Protein AF-0000000074207297 (afdb_homodimer)

pLDDT: mean 95.71, std 4.89, range [73.62, 98.88]

Sequence (256 aa):
MVTTLRTFSGFSVDDLDPALRFYRDTLGLPVRTNDMGGLEIELSGGASVFVYPKGEAHAPASYTVLNLVVPDIDAAIMELEAAGVKLLRYPGFDQDEHGVARSTDPAQGPTIGWITDPAGNVVALIQDMVTTLRTFSGFSVDDLDPALRFYRDTLGLPVRTNDMGGLEIELSGGASVFVYPKGEAHAPASYTVLNLVVPDIDAAIMELEAAGVKLLRYPGFDQDEHGVARSTDPAQGPTIGWITDPAGNVVALIQD

Nearest PDB structures (foldseek):
  1lqp-assembly1_B  TM=7.589E-01  e=9.892E-09  Pseudomonas aeruginosa
  2p7k-assembly1_B  TM=7.618E-01  e=2.351E-06  Listeria monocytogenes EGD-e
  2p7p-assembly2_D  TM=7.403E-01  e=1.132E-05  Listeria monocytogenes EGD-e
  6a4z-assembly1_B  TM=6.667E-01  e=8.267E-06  Streptomyces chartreusis
  3sk2-assembly1_B  TM=6.446E-01  e=1.063E-05  Pantoea agglomerans

Radius of gyration: 18.34 Å; Cα contacts (8 Å, |Δi|>4): 605; chains: 2; bounding box: 44×50×39 Å

Structure (mmCIF, N/CA/C/O backbone):
data_AF-0000000074207297-model_v1
#
loop_
_entity.id
_entity.type
_entity.pdbx_description
1 polymer 'Catechol 2,3-dioxygenase-like lactoylglutathione lyase family enzyme'
#
loop_
_atom_site.group_PDB
_atom_site.id
_atom_site.type_symbol
_atom_site.label_atom_id
_atom_site.label_alt_id
_atom_site.label_comp_id
_atom_site.label_asym_id
_atom_site.label_entity_id
_atom_site.label_seq_id
_atom_site.pdbx_PDB_ins_code
_atom_site.Cartn_x
_atom_site.Cartn_y
_atom_site.Cartn_z
_atom_site.occupancy
_atom_site.B_iso_or_equiv
_atom_site.auth_seq_id
_atom_site.auth_comp_id
_atom_site.auth_asym_id
_atom_site.auth_atom_id
_atom_site.pdbx_PDB_model_num
ATOM 1 N N . MET A 1 1 ? 7.793 18.703 12.781 1 91.31 1 MET A N 1
ATOM 2 C CA . MET A 1 1 ? 7.574 17.344 12.312 1 91.31 1 MET A CA 1
ATOM 3 C C . MET A 1 1 ? 6.242 16.797 12.812 1 91.31 1 MET A C 1
ATOM 5 O O . MET A 1 1 ? 5.828 17.094 13.938 1 91.31 1 MET A O 1
ATOM 9 N N . VAL A 1 2 ? 5.609 16.031 11.977 1 97.06 2 VAL A N 1
ATOM 10 C CA . VAL A 1 2 ? 4.258 15.57 12.281 1 97.06 2 VAL A CA 1
ATOM 11 C C . VAL A 1 2 ? 4.309 14.453 13.32 1 97.06 2 VAL A C 1
ATOM 13 O O . VAL A 1 2 ? 5.062 13.492 13.18 1 97.06 2 VAL A O 1
ATOM 16 N N . THR A 1 3 ? 3.631 14.672 14.414 1 96.81 3 THR A N 1
ATOM 17 C CA . THR A 1 3 ? 3.486 13.609 15.406 1 96.81 3 THR A CA 1
ATOM 18 C C . THR A 1 3 ? 2.475 12.57 14.938 1 96.81 3 THR A C 1
ATOM 20 O O . THR A 1 3 ? 1.322 12.898 14.656 1 96.81 3 THR A O 1
ATOM 23 N N . THR A 1 4 ? 2.883 11.328 14.875 1 97.81 4 THR A N 1
ATOM 24 C CA . THR A 1 4 ? 2.031 10.242 14.398 1 97.81 4 THR A CA 1
ATOM 25 C C . THR A 1 4 ? 1.819 9.203 15.492 1 97.81 4 THR A C 1
ATOM 27 O O . THR A 1 4 ? 2.76 8.836 16.203 1 97.81 4 THR A O 1
ATOM 30 N N . LEU A 1 5 ? 0.591 8.758 15.656 1 97.62 5 LEU A N 1
ATOM 31 C CA . LEU A 1 5 ? 0.249 7.719 16.609 1 97.62 5 LEU A CA 1
ATOM 32 C C . LEU A 1 5 ? 0.33 6.34 15.969 1 97.62 5 LEU A C 1
ATOM 34 O O . LEU A 1 5 ? 0.679 5.359 16.641 1 97.62 5 LEU A O 1
ATOM 38 N N . ARG A 1 6 ? -0.085 6.301 14.781 1 97.12 6 ARG A N 1
ATOM 39 C CA . ARG A 1 6 ? -0.185 5.043 14.047 1 97.12 6 ARG A CA 1
ATOM 40 C C . ARG A 1 6 ? -0.027 5.277 12.547 1 97.12 6 ARG A C 1
ATOM 42 O O . ARG A 1 6 ? -0.453 6.309 12.023 1 97.12 6 ARG A O 1
ATOM 49 N N . THR A 1 7 ? 0.601 4.387 11.898 1 98.06 7 THR A N 1
ATOM 50 C CA . THR A 1 7 ? 0.767 4.43 10.453 1 98.06 7 THR A CA 1
ATOM 51 C C . THR A 1 7 ? 0.378 3.094 9.828 1 98.06 7 THR A C 1
ATOM 53 O O . THR A 1 7 ? 0.631 2.033 10.406 1 98.06 7 THR A O 1
ATOM 56 N N . PHE A 1 8 ? -0.255 3.094 8.719 1 97.44 8 PHE A N 1
ATOM 57 C CA . PHE A 1 8 ? -0.521 1.878 7.953 1 97.44 8 PHE A CA 1
ATOM 58 C C . PHE A 1 8 ? -0.611 2.182 6.465 1 97.44 8 PHE A C 1
ATOM 60 O O . PHE A 1 8 ? -0.985 3.289 6.07 1 97.44 8 PHE A O 1
ATOM 67 N N . SER A 1 9 ? -0.295 1.218 5.648 1 98 9 SER A N 1
ATOM 68 C CA . SER A 1 9 ? -0.38 1.357 4.195 1 98 9 SER A CA 1
ATOM 69 C C . SER A 1 9 ? -1.778 1.02 3.689 1 98 9 SER A C 1
ATOM 71 O O . SER A 1 9 ? -2.6 0.479 4.434 1 98 9 SER A O 1
ATOM 73 N N . GLY A 1 10 ? -1.983 1.405 2.439 1 98.31 10 GLY A N 1
ATOM 74 C CA . GLY A 1 10 ? -3.252 1.058 1.82 1 98.31 10 GLY A CA 1
ATOM 75 C C . GLY A 1 10 ? -3.207 1.099 0.304 1 98.31 10 GLY A C 1
ATOM 76 O O . GLY A 1 10 ? -2.277 1.659 -0.28 1 98.31 10 GLY A O 1
ATOM 77 N N . PHE A 1 11 ? -4.223 0.45 -0.31 1 98.81 11 PHE A N 1
ATOM 78 C CA . PHE A 1 11 ? -4.48 0.584 -1.738 1 98.81 11 PHE A CA 1
ATOM 79 C C . PHE A 1 11 ? -5.945 0.316 -2.053 1 98.81 11 PHE A C 1
ATOM 81 O O . PHE A 1 11 ? -6.699 -0.128 -1.186 1 98.81 11 PHE A O 1
ATOM 88 N N . SER A 1 12 ? -6.309 0.662 -3.266 1 98.75 12 SER A N 1
ATOM 89 C CA . SER A 1 12 ? -7.727 0.556 -3.596 1 98.75 12 SER A CA 1
ATOM 90 C C . SER A 1 12 ? -7.988 -0.617 -4.535 1 98.75 12 SER A C 1
ATOM 92 O O . SER A 1 12 ? -7.07 -1.115 -5.188 1 98.75 12 SER A O 1
ATOM 94 N N . VAL A 1 13 ? -9.141 -1.042 -4.559 1 98.81 13 VAL A N 1
ATOM 95 C CA . VAL A 1 13 ? -9.695 -1.973 -5.531 1 98.81 13 VAL A CA 1
ATOM 96 C C . VAL A 1 13 ? -11.031 -1.443 -6.047 1 98.81 13 VAL A C 1
ATOM 98 O O . VAL A 1 13 ? -11.578 -0.479 -5.504 1 98.81 13 VAL A O 1
ATOM 101 N N . ASP A 1 14 ? -11.531 -2.025 -7.164 1 98.62 14 ASP A N 1
ATOM 102 C CA . ASP A 1 14 ? -12.836 -1.607 -7.672 1 98.62 14 ASP A CA 1
ATOM 103 C C . ASP A 1 14 ? -13.969 -2.24 -6.867 1 98.62 14 ASP A C 1
ATOM 105 O O . ASP A 1 14 ? -15.008 -1.613 -6.648 1 98.62 14 ASP A O 1
ATOM 109 N N . ASP A 1 15 ? -13.711 -3.506 -6.402 1 98.25 15 ASP A N 1
ATOM 110 C CA . ASP A 1 15 ? -14.719 -4.281 -5.676 1 98.25 15 ASP A CA 1
ATOM 111 C C . ASP A 1 15 ? -14.07 -5.156 -4.605 1 98.25 15 ASP A C 1
ATOM 113 O O . ASP A 1 15 ? -13.062 -5.82 -4.867 1 98.25 15 ASP A O 1
ATOM 117 N N . LEU A 1 16 ? -14.773 -5.262 -3.4 1 98.06 16 LEU A N 1
ATOM 118 C CA . LEU A 1 16 ? -14.141 -5.93 -2.271 1 98.06 16 LEU A CA 1
ATOM 119 C C . LEU A 1 16 ? -14.328 -7.441 -2.361 1 98.06 16 LEU A C 1
ATOM 121 O O . LEU A 1 16 ? -13.461 -8.203 -1.923 1 98.06 16 LEU A O 1
ATOM 125 N N . ASP A 1 17 ? -15.375 -7.883 -2.91 1 97.56 17 ASP A N 1
ATOM 126 C CA . ASP A 1 17 ? -15.68 -9.312 -2.895 1 97.56 17 ASP A CA 1
ATOM 127 C C . ASP A 1 17 ? -14.641 -10.102 -3.686 1 97.56 17 ASP A C 1
ATOM 129 O O . ASP A 1 17 ? -14.031 -11.039 -3.158 1 97.56 17 ASP A O 1
ATOM 133 N N . PRO A 1 18 ? -14.422 -9.734 -4.949 1 98.44 18 PRO A N 1
ATOM 134 C CA . PRO A 1 18 ? -13.367 -10.461 -5.668 1 98.44 18 PRO A CA 1
ATOM 135 C C . PRO A 1 18 ? -12 -10.312 -5.012 1 98.44 18 PRO A C 1
ATOM 137 O O . PRO A 1 18 ? -11.195 -11.25 -5.035 1 98.44 18 PRO A O 1
ATOM 140 N N . ALA A 1 19 ? -11.727 -9.164 -4.441 1 98.62 19 ALA A N 1
ATOM 141 C CA . ALA A 1 19 ? -10.453 -8.961 -3.75 1 98.62 19 ALA A CA 1
ATOM 142 C C . ALA A 1 19 ? -10.312 -9.914 -2.566 1 98.62 19 ALA A C 1
ATOM 144 O O . ALA A 1 19 ? -9.266 -10.539 -2.385 1 98.62 19 ALA A O 1
ATOM 145 N N . LEU A 1 20 ? -11.344 -10.008 -1.797 1 98.31 20 LEU A N 1
ATOM 146 C CA . LEU A 1 20 ? -11.328 -10.898 -0.641 1 98.31 20 LEU A CA 1
ATOM 147 C C . LEU A 1 20 ? -11.055 -12.336 -1.066 1 98.31 20 LEU A C 1
ATOM 149 O O . LEU A 1 20 ? -10.211 -13.016 -0.482 1 98.31 20 LEU A O 1
ATOM 153 N N . ARG A 1 21 ? -11.734 -12.812 -2.057 1 97.81 21 ARG A N 1
ATOM 154 C CA . ARG A 1 21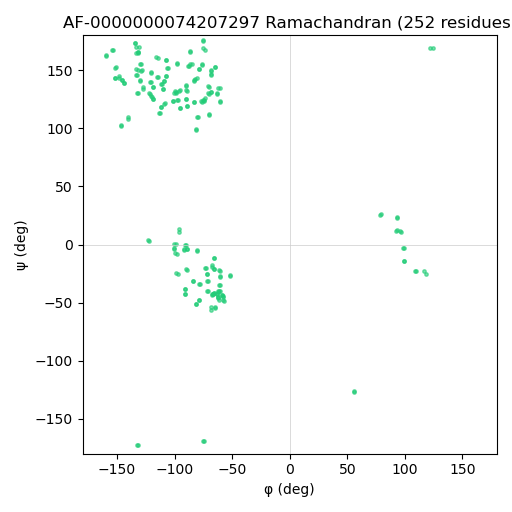 ? -11.555 -14.172 -2.551 1 97.81 21 ARG A CA 1
ATOM 155 C C . ARG A 1 21 ? -10.133 -14.383 -3.055 1 97.81 21 ARG A C 1
ATOM 157 O O . ARG A 1 21 ? -9.516 -15.422 -2.791 1 97.81 21 ARG A O 1
ATOM 164 N N . PHE A 1 22 ? -9.648 -13.414 -3.699 1 98.62 22 PHE A N 1
ATOM 165 C CA . PHE A 1 22 ? -8.312 -13.531 -4.258 1 98.62 22 PHE A CA 1
ATOM 166 C C . PHE A 1 22 ? -7.266 -13.578 -3.148 1 98.62 22 PHE A C 1
ATOM 168 O O . PHE A 1 22 ? -6.445 -14.5 -3.104 1 98.62 22 PHE A O 1
ATOM 175 N N . TYR A 1 23 ? -7.23 -12.617 -2.23 1 98.69 23 TYR A N 1
ATOM 176 C CA . TYR A 1 23 ? -6.176 -12.5 -1.228 1 98.69 23 TYR A CA 1
ATOM 177 C C . TYR A 1 23 ? -6.309 -13.594 -0.168 1 98.69 23 TYR A C 1
ATOM 179 O O . TYR A 1 23 ? -5.312 -14.18 0.259 1 98.69 23 TYR A O 1
ATOM 187 N N . ARG A 1 24 ? -7.516 -13.891 0.234 1 98 24 ARG A N 1
ATOM 188 C CA . ARG A 1 24 ? -7.715 -14.891 1.28 1 98 24 ARG A CA 1
ATOM 189 C C . ARG A 1 24 ? -7.66 -16.297 0.708 1 98 24 ARG A C 1
ATOM 191 O O . ARG A 1 24 ? -6.941 -17.156 1.227 1 98 24 ARG A O 1
ATOM 198 N N . ASP A 1 25 ? -8.406 -16.578 -0.326 1 97.12 25 ASP A N 1
ATOM 199 C CA . ASP A 1 25 ? -8.609 -17.953 -0.772 1 97.12 25 ASP A CA 1
ATOM 200 C C . ASP A 1 25 ? -7.555 -18.359 -1.803 1 97.12 25 ASP A C 1
ATOM 202 O O . ASP A 1 25 ? -7.086 -19.5 -1.807 1 97.12 25 ASP A O 1
ATOM 206 N N . THR A 1 26 ? -7.227 -17.516 -2.738 1 97.94 26 THR A N 1
ATOM 207 C CA . THR A 1 26 ? -6.254 -17.844 -3.771 1 97.94 26 THR A CA 1
ATOM 208 C C . THR A 1 26 ? -4.832 -17.719 -3.236 1 97.94 26 THR A C 1
ATOM 210 O O . THR A 1 26 ? -4.016 -18.625 -3.389 1 97.94 26 THR A O 1
ATOM 213 N N . LEU A 1 27 ? -4.516 -16.609 -2.551 1 98.38 27 LEU A N 1
ATOM 214 C CA . LEU A 1 27 ? -3.152 -16.375 -2.082 1 98.38 27 LEU A CA 1
ATOM 215 C C . LEU A 1 27 ? -2.949 -16.953 -0.689 1 98.38 27 LEU A C 1
ATOM 217 O O . LEU A 1 27 ? -1.813 -17.125 -0.24 1 98.38 27 LEU A O 1
ATOM 221 N N . GLY A 1 28 ? -4.082 -17.156 0.051 1 97.5 28 GLY A N 1
ATOM 222 C CA . GLY A 1 28 ? -3.982 -17.797 1.354 1 97.5 28 GLY A CA 1
ATOM 223 C C . GLY A 1 28 ? -3.51 -16.859 2.447 1 97.5 28 GLY A C 1
ATOM 224 O O . GLY A 1 28 ? -2.926 -17.297 3.439 1 97.5 28 GLY A O 1
ATOM 225 N N . LEU A 1 29 ? -3.742 -15.562 2.307 1 98.25 29 LEU A N 1
ATOM 226 C CA . LEU A 1 29 ? -3.273 -14.594 3.291 1 98.25 29 LEU A CA 1
ATOM 227 C C . LEU A 1 29 ? -4.305 -14.398 4.395 1 98.25 29 LEU A C 1
ATOM 229 O O . LEU A 1 29 ? -5.496 -14.641 4.188 1 98.25 29 LEU A O 1
ATOM 233 N N . PRO A 1 30 ? -3.811 -14 5.566 1 97.88 30 PRO A N 1
ATOM 234 C CA . PRO A 1 30 ? -4.77 -13.594 6.598 1 97.88 30 PRO A CA 1
ATOM 235 C C . PRO A 1 30 ? -5.469 -12.281 6.273 1 97.88 30 PRO A C 1
ATOM 237 O O . PRO A 1 30 ? -4.828 -11.227 6.246 1 97.88 30 PRO A O 1
ATOM 240 N N . VAL A 1 31 ? -6.754 -12.352 6 1 97.88 31 VAL A N 1
ATOM 241 C CA . VAL A 1 31 ? -7.551 -11.195 5.613 1 97.88 31 VAL A CA 1
ATOM 242 C C . VAL A 1 31 ? -8.781 -11.086 6.508 1 97.88 31 VAL A C 1
ATOM 244 O O . VAL A 1 31 ? -9.445 -12.086 6.781 1 97.88 31 VAL A O 1
ATOM 247 N N . ARG A 1 32 ? -9.023 -9.953 6.949 1 95.88 32 ARG A N 1
ATOM 248 C CA . ARG A 1 32 ? -10.25 -9.688 7.703 1 95.88 32 ARG A CA 1
ATOM 249 C C . ARG A 1 32 ? -11 -8.492 7.125 1 95.88 32 ARG A C 1
ATOM 251 O O . ARG A 1 32 ? -10.383 -7.582 6.566 1 95.88 32 ARG A O 1
ATOM 258 N N . THR A 1 33 ? -12.305 -8.492 7.262 1 93.88 33 THR A N 1
ATOM 259 C CA . THR A 1 33 ? -13.109 -7.32 6.949 1 93.88 33 THR A CA 1
ATOM 260 C C . THR A 1 33 ? -13.102 -6.336 8.117 1 93.88 33 THR A C 1
ATOM 262 O O . THR A 1 33 ? -12.984 -6.738 9.273 1 93.88 33 THR A O 1
ATOM 265 N N . ASN A 1 34 ? -13.07 -5.129 7.75 1 86.12 34 ASN A N 1
ATOM 266 C CA . ASN A 1 34 ? -13.078 -4.168 8.844 1 86.12 34 ASN A CA 1
ATOM 267 C C . ASN A 1 34 ? -14.359 -3.336 8.852 1 86.12 34 ASN A C 1
ATOM 269 O O . ASN A 1 34 ? -15.125 -3.363 7.883 1 86.12 34 ASN A O 1
ATOM 273 N N . ASP A 1 35 ? -14.695 -2.709 9.992 1 80 35 ASP A N 1
ATOM 274 C CA . ASP A 1 35 ? -15.945 -1.99 10.227 1 80 35 ASP A CA 1
ATOM 275 C C . ASP A 1 35 ? -16.047 -0.759 9.328 1 80 35 ASP A C 1
ATOM 277 O O . ASP A 1 35 ? -17.125 -0.189 9.172 1 80 35 ASP A O 1
ATOM 281 N N . MET A 1 36 ? -14.984 -0.401 8.703 1 76.25 36 MET A N 1
ATOM 282 C CA . MET A 1 36 ? -14.945 0.787 7.859 1 76.25 36 MET A CA 1
ATOM 283 C C . MET A 1 36 ? -15.336 0.443 6.422 1 76.25 36 MET A C 1
ATOM 285 O O . MET A 1 36 ? -15.406 1.326 5.566 1 76.25 36 MET A O 1
ATOM 289 N N . GLY A 1 37 ? -15.555 -0.858 6.184 1 86.25 37 GLY A N 1
ATOM 290 C CA . GLY A 1 37 ? -16 -1.261 4.859 1 86.25 37 GLY A CA 1
ATOM 291 C C . GLY A 1 37 ? -14.859 -1.658 3.943 1 86.25 37 GLY A C 1
ATOM 292 O O . GLY A 1 37 ? -14.953 -1.513 2.723 1 86.25 37 GLY A O 1
ATOM 293 N N . GLY A 1 38 ? -13.758 -2.037 4.426 1 95.94 38 GLY A N 1
ATOM 294 C CA . GLY A 1 38 ? -12.633 -2.52 3.635 1 95.94 38 GLY A CA 1
ATOM 295 C C . GLY A 1 38 ? -12.047 -3.816 4.16 1 95.94 38 GLY A C 1
ATOM 296 O O . GLY A 1 38 ? -12.688 -4.516 4.953 1 95.94 38 GLY A O 1
ATOM 297 N N . LEU A 1 39 ? -10.953 -4.223 3.588 1 98.19 39 LEU A N 1
ATOM 298 C CA . LEU A 1 39 ? -10.211 -5.402 4.008 1 98.19 39 LEU A CA 1
ATOM 299 C C . LEU A 1 39 ? -8.914 -5.008 4.707 1 98.19 39 LEU A C 1
ATOM 301 O O . LEU A 1 39 ? -8.336 -3.961 4.402 1 98.19 39 LEU A O 1
ATOM 305 N N . GLU A 1 40 ? -8.531 -5.754 5.664 1 97.81 40 GLU A N 1
ATOM 306 C CA . GLU A 1 40 ? -7.191 -5.711 6.238 1 97.81 40 GLU A CA 1
ATOM 307 C C . GLU A 1 40 ? -6.418 -6.988 5.926 1 97.81 40 GLU A C 1
ATOM 309 O O . GLU A 1 40 ? -6.848 -8.086 6.289 1 97.81 40 GLU A O 1
ATOM 314 N N . ILE A 1 41 ? -5.32 -6.836 5.203 1 98.12 41 ILE A N 1
ATOM 315 C CA . ILE A 1 41 ? -4.391 -7.941 4.984 1 98.12 41 ILE A CA 1
ATOM 316 C C . ILE A 1 41 ? -3.264 -7.875 6.012 1 98.12 41 ILE A C 1
ATOM 318 O O . ILE A 1 41 ? -2.512 -6.898 6.055 1 98.12 41 ILE A O 1
ATOM 322 N N . GLU A 1 42 ? -3.154 -8.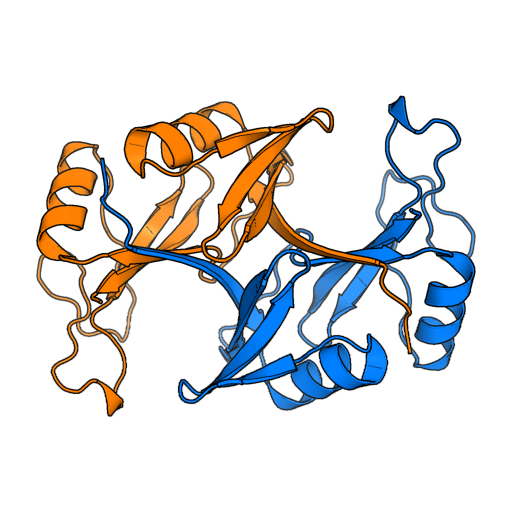836 6.816 1 97.06 42 GLU A N 1
ATOM 323 C CA . GLU A 1 42 ? -2.09 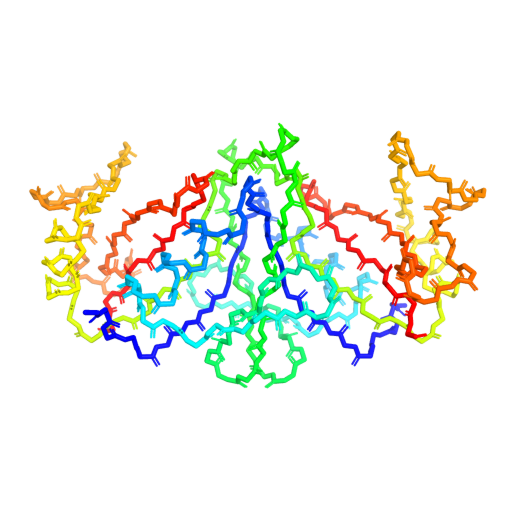-8.852 7.812 1 97.06 42 GLU A CA 1
ATOM 324 C C . GLU A 1 42 ? -0.726 -9.07 7.168 1 97.06 42 GLU A C 1
ATOM 326 O O . GLU A 1 42 ? -0.557 -9.984 6.355 1 97.06 42 GLU A O 1
ATOM 331 N N . LEU A 1 43 ? 0.194 -8.25 7.5 1 97.12 43 LEU A N 1
ATOM 332 C CA . LEU A 1 43 ? 1.556 -8.359 6.984 1 97.12 43 LEU A CA 1
ATOM 333 C C . LEU A 1 43 ? 2.461 -9.07 7.98 1 97.12 43 LEU A C 1
ATOM 335 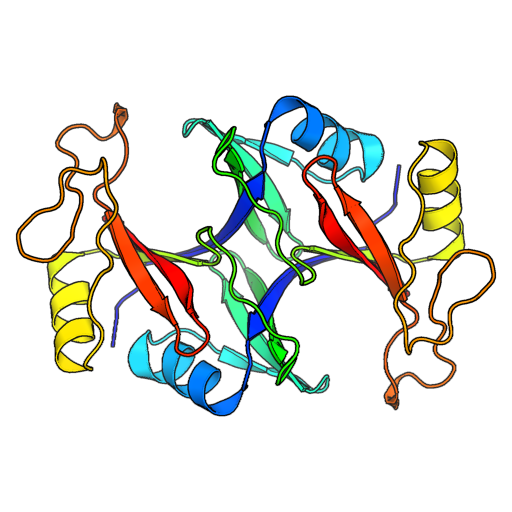O O . LEU A 1 43 ? 2.213 -9.031 9.188 1 97.12 43 LEU A O 1
ATOM 339 N N . SER A 1 44 ? 3.496 -9.633 7.445 1 93.81 44 SER A N 1
ATOM 340 C CA . SER A 1 44 ? 4.523 -10.18 8.328 1 93.81 44 SER A CA 1
ATOM 341 C C . SER A 1 44 ? 5.16 -9.094 9.18 1 93.81 44 SER A C 1
ATOM 343 O O . SER A 1 44 ? 5.461 -8.008 8.68 1 93.81 44 SER A O 1
ATOM 345 N N . GLY A 1 45 ? 5.316 -9.406 10.539 1 90.5 45 GLY A N 1
ATOM 346 C CA . GLY A 1 45 ? 5.875 -8.422 11.461 1 90.5 45 GLY A CA 1
ATOM 347 C C . GLY A 1 45 ? 4.816 -7.684 12.258 1 90.5 45 GLY A C 1
ATOM 348 O O . GLY A 1 45 ? 5.137 -6.965 13.203 1 90.5 45 GLY A O 1
ATOM 349 N N . GLY A 1 46 ? 3.389 -7.828 11.766 1 88.56 46 GLY A N 1
ATOM 350 C CA . GLY A 1 46 ? 2.303 -7.398 12.633 1 88.56 46 GLY A CA 1
ATOM 351 C C . GLY A 1 46 ? 1.475 -6.273 12.039 1 88.56 46 GLY A C 1
ATOM 352 O O . GLY A 1 46 ? 0.387 -5.973 12.539 1 88.56 46 GLY A O 1
ATOM 353 N N . ALA A 1 47 ? 1.887 -5.43 11.172 1 93.62 47 ALA A N 1
ATOM 354 C CA . ALA A 1 47 ? 1.093 -4.371 10.547 1 93.62 47 ALA A CA 1
ATOM 355 C C . ALA A 1 47 ? 0.12 -4.945 9.523 1 93.62 47 ALA A C 1
ATOM 357 O O . ALA A 1 47 ? 0.034 -6.164 9.352 1 93.62 47 ALA A O 1
ATOM 358 N N . SER A 1 48 ? -0.838 -4.121 9.062 1 94.94 48 SER A N 1
ATOM 359 C CA . SER A 1 48 ? -1.766 -4.547 8.023 1 94.94 48 SER A CA 1
ATOM 360 C C . SER A 1 48 ? -1.823 -3.529 6.887 1 94.94 48 SER A C 1
ATOM 362 O O . SER A 1 48 ? -1.479 -2.359 7.074 1 94.94 48 SER A O 1
ATOM 364 N N . VAL A 1 49 ? -2.189 -4.012 5.781 1 97.5 49 VAL A N 1
ATOM 365 C CA . VAL A 1 49 ? -2.547 -3.156 4.652 1 97.5 49 VAL A CA 1
ATOM 366 C C . VAL A 1 49 ? -4.066 -3.018 4.574 1 97.5 49 VAL A C 1
ATOM 368 O O . VAL A 1 49 ? -4.793 -4.012 4.664 1 97.5 49 VAL A O 1
ATOM 371 N N . PHE A 1 50 ? -4.43 -1.781 4.473 1 97.62 50 PHE A N 1
ATOM 372 C CA . PHE A 1 50 ? -5.848 -1.483 4.324 1 97.62 50 PHE A CA 1
ATOM 373 C C . PHE A 1 50 ? -6.246 -1.463 2.855 1 97.62 50 PHE A C 1
ATOM 375 O O . PHE A 1 50 ? -5.695 -0.692 2.068 1 97.62 50 PHE A O 1
ATOM 382 N N . VAL A 1 51 ? -7.18 -2.342 2.445 1 98.56 51 VAL A N 1
ATOM 383 C CA . VAL A 1 51 ? -7.695 -2.42 1.082 1 98.56 51 VAL A CA 1
ATOM 384 C C . VAL A 1 51 ? -9.141 -1.921 1.044 1 98.56 51 VAL A C 1
ATOM 386 O O . VAL A 1 51 ? -10.008 -2.461 1.734 1 98.56 51 VAL A O 1
ATOM 389 N N . TYR A 1 52 ? -9.414 -0.871 0.24 1 97.62 52 TYR A N 1
ATOM 390 C CA . TYR A 1 52 ? -10.742 -0.275 0.279 1 97.62 52 TYR A CA 1
ATOM 391 C C . TYR A 1 52 ? -11.297 -0.087 -1.128 1 97.62 52 TYR A C 1
ATOM 393 O O . TYR A 1 52 ? -10.539 0.08 -2.084 1 97.62 52 TYR A O 1
ATOM 401 N N . PRO A 1 53 ? -12.664 -0.139 -1.33 1 97.38 53 PRO A N 1
ATOM 402 C CA . PRO A 1 53 ? -13.281 -0.044 -2.654 1 97.38 53 PRO A CA 1
ATOM 403 C C . PRO A 1 53 ? -13.445 1.398 -3.127 1 97.38 53 PRO A C 1
ATOM 405 O O . PRO A 1 53 ? -13.742 2.287 -2.322 1 97.38 53 PRO A O 1
ATOM 408 N N . LYS A 1 54 ? -13.203 1.624 -4.418 1 97.31 54 LYS A N 1
ATOM 409 C CA . LYS A 1 54 ? -13.453 2.932 -5.016 1 97.31 54 LYS A CA 1
ATOM 410 C C . LYS A 1 54 ? -14.438 2.822 -6.18 1 97.31 54 LYS A C 1
ATOM 412 O O . LYS A 1 54 ? -14.68 3.801 -6.891 1 97.31 54 LYS A O 1
ATOM 417 N N . GLY A 1 55 ? -14.945 1.592 -6.402 1 97.62 55 GLY A N 1
ATOM 418 C CA . GLY A 1 55 ? -15.867 1.392 -7.512 1 97.62 55 GLY A CA 1
ATOM 419 C C . GLY A 1 55 ? -15.289 1.822 -8.844 1 97.62 55 GLY A C 1
ATOM 420 O O . GLY A 1 55 ? -14.18 1.432 -9.203 1 97.62 55 GLY A O 1
ATOM 421 N N . GLU A 1 56 ? -16.016 2.686 -9.586 1 97.44 56 GLU A N 1
ATOM 422 C CA . GLU A 1 56 ? -15.648 3.111 -10.93 1 97.44 56 GLU A CA 1
ATOM 423 C C . GLU A 1 56 ? -14.461 4.074 -10.906 1 97.44 56 GLU A C 1
ATOM 425 O O . GLU A 1 56 ? -13.781 4.254 -11.922 1 97.44 56 GLU A O 1
ATOM 430 N N . ALA A 1 57 ? -14.25 4.656 -9.789 1 96.88 57 ALA A N 1
ATOM 431 C CA . ALA A 1 57 ? -13.164 5.629 -9.68 1 96.88 57 ALA A CA 1
ATOM 432 C C . ALA A 1 57 ? -11.82 4.93 -9.5 1 96.88 57 ALA A C 1
ATOM 434 O O . ALA A 1 57 ? -10.773 5.578 -9.523 1 96.88 57 ALA A O 1
ATOM 435 N N . HIS A 1 58 ? -11.844 3.615 -9.352 1 98.31 58 HIS A N 1
ATOM 436 C CA . HIS A 1 58 ? -10.609 2.871 -9.148 1 98.31 58 HIS A CA 1
ATOM 437 C C . HIS A 1 58 ? -9.766 2.848 -10.414 1 98.31 58 HIS A C 1
ATOM 439 O O . HIS A 1 58 ? -10.289 2.641 -11.516 1 98.31 58 HIS A O 1
ATOM 445 N N . ALA A 1 59 ? -8.5 3.078 -10.219 1 98.5 59 ALA A N 1
ATOM 446 C CA . ALA A 1 59 ? -7.461 2.771 -11.195 1 98.5 59 ALA A CA 1
ATOM 447 C C . ALA A 1 59 ? -6.297 2.021 -10.555 1 98.5 59 ALA A C 1
ATOM 449 O O . ALA A 1 59 ? -5.785 2.436 -9.508 1 98.5 59 ALA A O 1
ATOM 450 N N . PRO A 1 60 ? -5.891 0.938 -11.133 1 98.44 60 PRO A N 1
ATOM 451 C CA . PRO A 1 60 ? -4.816 0.156 -10.523 1 98.44 60 PRO A CA 1
ATOM 452 C C . PRO A 1 60 ? -3.469 0.878 -10.555 1 98.44 60 PRO A C 1
ATOM 454 O O . PRO A 1 60 ? -3.217 1.685 -11.453 1 98.44 60 PRO A O 1
ATOM 457 N N . ALA A 1 61 ? -2.652 0.61 -9.57 1 97.19 61 ALA A N 1
ATOM 458 C CA . ALA A 1 61 ? -1.279 1.108 -9.578 1 97.19 61 ALA A CA 1
ATOM 459 C C . ALA A 1 61 ? -0.477 0.499 -10.727 1 97.19 61 ALA A C 1
ATOM 461 O O . ALA A 1 61 ? -0.705 -0.651 -11.109 1 97.19 61 ALA A O 1
ATOM 462 N N . SER A 1 62 ? 0.491 1.222 -11.156 1 96.81 62 SER A N 1
ATOM 463 C CA . SER A 1 62 ? 1.404 0.722 -12.18 1 96.81 62 SER A CA 1
ATOM 464 C C . SER A 1 62 ? 2.668 0.14 -11.555 1 96.81 62 SER A C 1
ATOM 466 O O . SER A 1 62 ? 3.662 -0.086 -12.25 1 96.81 62 SER A O 1
ATOM 468 N N . TYR A 1 63 ? 2.682 -0.044 -10.281 1 98.38 63 TYR A N 1
ATOM 469 C CA . TYR A 1 63 ? 3.785 -0.59 -9.492 1 98.38 63 TYR A CA 1
ATOM 470 C C . TYR A 1 63 ? 3.299 -1.69 -8.562 1 98.38 63 TYR A C 1
ATOM 472 O O . TYR A 1 63 ? 2.092 -1.889 -8.398 1 98.38 63 TYR A O 1
ATOM 480 N N . THR A 1 64 ? 4.195 -2.402 -7.957 1 98.38 64 THR A N 1
ATOM 481 C CA . THR A 1 64 ? 3.855 -3.498 -7.055 1 98.38 64 THR A CA 1
ATOM 482 C C . THR A 1 64 ? 3.314 -2.965 -5.734 1 98.38 64 THR A C 1
ATOM 484 O O . THR A 1 64 ? 3.988 -2.193 -5.047 1 98.38 64 THR A O 1
ATOM 487 N N . VAL A 1 65 ? 2.117 -3.432 -5.344 1 98.81 65 VAL A N 1
ATOM 488 C CA . VAL A 1 65 ? 1.494 -2.906 -4.133 1 98.81 65 VAL A CA 1
ATOM 489 C C . VAL A 1 65 ? 1.736 -3.863 -2.971 1 98.81 65 VAL A C 1
ATOM 491 O O . VAL A 1 65 ? 1.631 -3.475 -1.805 1 98.81 65 VAL A O 1
ATOM 494 N N . LEU A 1 66 ? 1.956 -5.086 -3.246 1 98.81 66 LEU A N 1
ATOM 495 C CA . LEU A 1 66 ? 2.154 -6.148 -2.264 1 98.81 66 LEU A CA 1
ATOM 496 C C . LEU A 1 66 ? 3.18 -7.164 -2.758 1 98.81 66 LEU A C 1
ATOM 498 O O . LEU A 1 66 ? 3.166 -7.547 -3.932 1 98.81 66 LEU A O 1
ATOM 502 N N . ASN A 1 67 ? 4.059 -7.617 -1.868 1 98.5 67 ASN A N 1
ATOM 503 C CA . ASN A 1 67 ? 5.109 -8.586 -2.162 1 98.5 67 ASN A CA 1
ATOM 504 C C . ASN A 1 67 ? 4.992 -9.828 -1.279 1 98.5 67 ASN A C 1
ATOM 506 O O . ASN A 1 67 ? 4.871 -9.711 -0.058 1 98.5 67 ASN A O 1
ATOM 510 N N . LEU A 1 68 ? 5.02 -10.945 -1.869 1 98.69 68 LEU A N 1
ATOM 511 C CA . LEU A 1 68 ? 4.988 -12.227 -1.177 1 98.69 68 LEU A CA 1
ATOM 512 C C . LEU A 1 68 ? 6.309 -12.969 -1.342 1 98.69 68 LEU A C 1
ATOM 514 O O . LEU A 1 68 ? 6.648 -13.398 -2.445 1 98.69 68 LEU A O 1
ATOM 518 N N . VAL A 1 69 ? 7.02 -13.117 -0.261 1 98.38 69 VAL A N 1
ATOM 519 C CA . VAL A 1 69 ? 8.203 -13.969 -0.271 1 98.38 69 VAL A CA 1
ATOM 520 C C . VAL A 1 69 ? 7.785 -15.43 -0.073 1 98.38 69 VAL A C 1
ATOM 522 O O . VAL A 1 69 ? 7.141 -15.766 0.922 1 98.38 69 VAL A O 1
ATOM 525 N N . VAL A 1 70 ? 8.156 -16.266 -1.034 1 98.62 70 VAL A N 1
ATOM 526 C CA . VAL A 1 70 ? 7.699 -17.656 -1.023 1 98.62 70 VAL A CA 1
ATOM 527 C C . VAL A 1 70 ? 8.906 -18.594 -0.963 1 98.62 70 VAL A C 1
ATOM 529 O O . VAL A 1 70 ? 9.977 -18.266 -1.487 1 98.62 70 VAL A O 1
ATOM 532 N N . PRO A 1 71 ? 8.797 -19.75 -0.331 1 98.38 71 PRO A N 1
ATOM 533 C CA . PRO A 1 71 ? 9.922 -20.672 -0.223 1 98.38 71 PRO A CA 1
ATOM 534 C C . PRO A 1 71 ? 10.25 -21.359 -1.547 1 98.38 71 PRO A C 1
ATOM 536 O O . PRO A 1 71 ? 11.383 -21.797 -1.757 1 98.38 71 PRO A O 1
ATOM 539 N N . ASP A 1 72 ? 9.328 -21.5 -2.459 1 98.19 72 ASP A N 1
ATOM 540 C CA . ASP A 1 72 ? 9.438 -22.156 -3.76 1 98.19 72 ASP A CA 1
ATOM 541 C C . ASP A 1 72 ? 8.547 -21.469 -4.797 1 98.19 72 ASP A C 1
ATOM 543 O O . ASP A 1 72 ? 7.352 -21.734 -4.879 1 98.19 72 ASP A O 1
ATOM 547 N N . ILE A 1 73 ? 9.156 -20.672 -5.637 1 98.25 73 ILE A N 1
ATOM 548 C CA . ILE A 1 73 ? 8.383 -19.844 -6.547 1 98.25 73 ILE A CA 1
ATOM 549 C C . ILE A 1 73 ? 7.742 -20.703 -7.625 1 98.25 73 ILE A C 1
ATOM 551 O O . ILE A 1 73 ? 6.637 -20.422 -8.086 1 98.25 73 ILE A O 1
ATOM 555 N N . ASP A 1 74 ? 8.352 -21.781 -8.016 1 98.06 74 ASP A N 1
ATOM 556 C CA . ASP A 1 74 ? 7.766 -22.672 -9.016 1 98.06 74 ASP A CA 1
ATOM 557 C C . ASP A 1 74 ? 6.488 -23.328 -8.484 1 98.06 74 ASP A C 1
ATOM 559 O O . ASP A 1 74 ? 5.492 -23.438 -9.203 1 98.06 74 ASP A O 1
ATOM 563 N N . ALA A 1 75 ? 6.535 -23.734 -7.27 1 98.25 75 ALA A N 1
ATOM 564 C CA . ALA A 1 75 ? 5.348 -24.297 -6.648 1 98.25 75 ALA A CA 1
ATOM 565 C C . ALA A 1 75 ? 4.223 -23.281 -6.559 1 98.25 75 ALA A C 1
ATOM 567 O O . ALA A 1 75 ? 3.061 -23.594 -6.832 1 98.25 75 ALA A O 1
ATOM 568 N N . ALA A 1 76 ? 4.559 -22.078 -6.141 1 98.38 76 ALA A N 1
ATOM 569 C CA . ALA A 1 76 ? 3.57 -21.016 -6.043 1 98.38 76 ALA A CA 1
ATOM 570 C C . ALA A 1 76 ? 2.91 -20.75 -7.395 1 98.38 76 ALA A C 1
ATOM 572 O O . ALA A 1 76 ? 1.688 -20.609 -7.477 1 98.38 76 ALA A O 1
ATOM 573 N N . ILE A 1 77 ? 3.695 -20.719 -8.438 1 97.56 77 ILE A N 1
ATOM 574 C CA . ILE A 1 77 ? 3.199 -20.422 -9.773 1 97.56 77 ILE A CA 1
ATOM 575 C C . ILE A 1 77 ? 2.271 -21.531 -10.242 1 97.56 77 ILE A C 1
ATOM 577 O O . ILE A 1 77 ? 1.231 -21.281 -10.852 1 97.56 77 ILE A O 1
ATOM 581 N N . MET A 1 78 ? 2.707 -22.703 -9.961 1 96.56 78 MET A N 1
ATOM 582 C CA . MET A 1 78 ? 1.862 -23.844 -10.328 1 96.56 78 MET A CA 1
ATOM 583 C C . MET A 1 78 ? 0.489 -23.734 -9.672 1 96.56 78 MET A C 1
ATOM 585 O O . MET A 1 78 ? -0.532 -23.969 -10.32 1 96.56 78 MET A O 1
ATOM 589 N N . GLU A 1 79 ? 0.465 -23.391 -8.422 1 97.38 79 GLU A N 1
ATOM 590 C CA . GLU A 1 79 ? -0.795 -23.219 -7.703 1 97.38 79 GLU A CA 1
ATOM 591 C C . GLU A 1 79 ? -1.615 -22.078 -8.312 1 97.38 79 GLU A C 1
ATOM 593 O O . GLU A 1 79 ? -2.832 -22.203 -8.469 1 97.38 79 GLU A O 1
ATOM 598 N N . LEU A 1 80 ? -0.97 -21.016 -8.625 1 97.88 80 LEU A N 1
ATOM 599 C CA . LEU A 1 80 ? -1.647 -19.844 -9.18 1 97.88 80 LEU A CA 1
ATOM 600 C C . LEU A 1 80 ? -2.197 -20.141 -10.57 1 97.88 80 LEU A C 1
ATOM 602 O O . LEU A 1 80 ? -3.326 -19.766 -10.891 1 97.88 80 LEU A O 1
ATOM 606 N N . GLU A 1 81 ? -1.402 -20.812 -11.367 1 95.56 81 GLU A N 1
ATOM 607 C CA . GLU A 1 81 ? -1.86 -21.188 -12.703 1 95.56 81 GLU A CA 1
ATOM 608 C C . GLU A 1 81 ? -3.066 -22.109 -12.633 1 95.56 81 GLU A C 1
ATOM 610 O O . GLU A 1 81 ? -3.992 -22 -13.438 1 95.56 81 GLU A O 1
ATOM 615 N N . ALA A 1 82 ? -3.031 -23.031 -11.719 1 95.75 82 ALA A N 1
ATOM 616 C CA . ALA A 1 82 ? -4.16 -23.938 -11.516 1 95.75 82 ALA A CA 1
ATOM 617 C C . ALA A 1 82 ? -5.422 -23.172 -11.148 1 95.75 82 ALA A C 1
ATOM 619 O O . ALA A 1 82 ? -6.535 -23.609 -11.438 1 95.75 82 ALA A O 1
ATOM 620 N N . ALA A 1 83 ? -5.203 -22.031 -10.531 1 95.62 83 ALA A N 1
ATOM 621 C CA . ALA A 1 83 ? -6.32 -21.172 -10.125 1 95.62 83 ALA A CA 1
ATOM 622 C C . ALA A 1 83 ? -6.676 -20.188 -11.234 1 95.62 83 ALA A C 1
ATOM 624 O O . ALA A 1 83 ? -7.535 -19.328 -11.047 1 95.62 83 ALA A O 1
ATOM 625 N N . GLY A 1 84 ? -5.988 -20.219 -12.328 1 95.25 84 GLY A N 1
ATOM 626 C CA . GLY A 1 84 ? -6.305 -19.391 -13.484 1 95.25 84 GLY A CA 1
ATOM 627 C C . GLY A 1 84 ? -5.562 -18.062 -13.492 1 95.25 84 GLY A C 1
ATOM 628 O O . GLY A 1 84 ? -5.918 -17.156 -14.234 1 95.25 84 GLY A O 1
ATOM 629 N N . VAL A 1 85 ? -4.605 -17.922 -12.656 1 96.12 85 VAL A N 1
ATOM 630 C CA . VAL A 1 85 ? -3.82 -16.703 -12.578 1 96.12 85 VAL A CA 1
ATOM 631 C C . VAL A 1 85 ? -2.535 -16.859 -13.383 1 96.12 85 VAL A C 1
ATOM 633 O O . VAL A 1 85 ? -1.759 -17.781 -13.156 1 96.12 85 VAL A O 1
ATOM 636 N N . LYS A 1 86 ? -2.311 -15.961 -14.312 1 95 86 LYS A N 1
ATOM 637 C CA . LYS A 1 86 ? -1.088 -15.984 -15.109 1 95 86 LYS A CA 1
ATOM 638 C C . LYS A 1 86 ? -0.133 -14.867 -14.688 1 95 86 LYS A C 1
ATOM 640 O O . LYS A 1 86 ? -0.57 -13.797 -14.266 1 95 86 LYS A O 1
ATOM 645 N N . LEU A 1 87 ? 1.146 -15.133 -14.891 1 97.88 87 LEU A N 1
ATOM 646 C CA . LEU A 1 87 ? 2.139 -14.117 -14.562 1 97.88 87 LEU A CA 1
ATOM 647 C C . LEU A 1 87 ? 2.203 -13.047 -15.648 1 97.88 87 LEU A C 1
ATOM 649 O O . LEU A 1 87 ? 1.988 -13.344 -16.828 1 97.88 87 LEU A O 1
ATOM 653 N N . LEU A 1 88 ? 2.551 -11.914 -15.242 1 97.88 88 LEU A N 1
ATOM 654 C CA . LEU A 1 88 ? 2.787 -10.797 -16.141 1 97.88 88 LEU A CA 1
ATOM 655 C C . LEU A 1 88 ? 4.125 -10.945 -16.859 1 97.88 88 LEU A C 1
ATOM 657 O O . LEU A 1 88 ? 5.047 -11.57 -16.328 1 97.88 88 LEU A O 1
ATOM 661 N N . ARG A 1 89 ? 4.105 -10.281 -18.016 1 96.75 89 ARG A N 1
ATOM 662 C CA . ARG A 1 89 ? 5.348 -10.156 -18.766 1 96.75 89 ARG A CA 1
ATOM 663 C C . ARG A 1 89 ? 5.738 -8.688 -18.922 1 96.75 89 ARG A C 1
ATOM 665 O O . ARG A 1 89 ? 4.898 -7.852 -19.266 1 96.75 89 ARG A O 1
ATOM 672 N N . TYR A 1 90 ? 6.891 -8.391 -18.516 1 93.56 90 TYR A N 1
ATOM 673 C CA . TYR A 1 90 ? 7.398 -7.027 -18.641 1 93.56 90 TYR A CA 1
ATOM 674 C C . TYR A 1 90 ? 8.5 -6.945 -19.688 1 93.56 90 TYR A C 1
ATOM 676 O O . TYR A 1 90 ? 9.445 -7.73 -19.672 1 93.56 90 TYR A O 1
ATOM 684 N N . PRO A 1 91 ? 8.32 -5.891 -20.516 1 87.62 91 PRO A N 1
ATOM 685 C CA . PRO A 1 91 ? 9.438 -5.676 -21.438 1 87.62 91 PRO A CA 1
ATOM 686 C C . PRO A 1 91 ? 10.742 -5.332 -20.734 1 87.62 91 PRO A C 1
ATOM 688 O O . PRO A 1 91 ? 10.719 -4.66 -19.688 1 87.62 91 PRO A O 1
ATOM 691 N N . GLY A 1 92 ? 11.797 -5.969 -21.016 1 85.25 92 GLY A N 1
ATOM 692 C CA . GLY A 1 92 ? 13.094 -5.637 -20.438 1 85.25 92 GLY A CA 1
ATOM 693 C C . GLY A 1 92 ? 13.586 -6.68 -19.453 1 85.25 92 GLY A C 1
ATOM 694 O O . GLY A 1 92 ? 14.742 -6.629 -19.016 1 85.25 92 GLY A O 1
ATOM 695 N N . PHE A 1 93 ? 12.664 -7.387 -18.953 1 88.56 93 PHE A N 1
ATOM 696 C CA . PHE A 1 93 ? 13.062 -8.492 -18.094 1 88.56 93 PHE A CA 1
ATOM 697 C C . PHE A 1 93 ? 13.258 -9.766 -18.906 1 88.56 93 PHE A C 1
ATOM 699 O O . PHE A 1 93 ? 12.484 -10.047 -19.828 1 88.56 93 PHE A O 1
ATOM 706 N N . ASP A 1 94 ? 14.312 -10.453 -18.578 1 92 94 ASP A N 1
ATOM 707 C CA . ASP A 1 94 ? 14.438 -11.812 -19.094 1 92 94 ASP A CA 1
ATOM 708 C C . ASP A 1 94 ? 13.625 -12.797 -18.266 1 92 94 ASP A C 1
ATOM 710 O O . ASP A 1 94 ? 14.078 -13.242 -17.203 1 92 94 ASP A O 1
ATOM 714 N N . GLN A 1 95 ? 12.477 -13.133 -18.75 1 96.62 95 GLN A N 1
ATOM 715 C CA . GLN A 1 95 ? 11.555 -14 -18.031 1 96.62 95 GLN A CA 1
ATOM 716 C C . GLN A 1 95 ? 11.414 -15.352 -18.719 1 96.62 95 GLN A C 1
ATOM 718 O O . GLN A 1 95 ? 11.352 -15.43 -19.953 1 96.62 95 GLN A O 1
ATOM 723 N N . ASP A 1 96 ? 11.391 -16.406 -17.969 1 95.94 96 ASP A N 1
ATOM 724 C CA . ASP A 1 96 ? 11.344 -17.766 -18.516 1 95.94 96 ASP A CA 1
ATOM 725 C C . ASP A 1 96 ? 9.953 -18.094 -19.062 1 95.94 96 ASP A C 1
ATOM 727 O O . ASP A 1 96 ? 9.102 -17.203 -19.188 1 95.94 96 ASP A O 1
ATOM 731 N N . GLU A 1 97 ? 9.672 -19.281 -19.375 1 94.31 97 GLU A N 1
ATOM 732 C CA . GLU A 1 97 ? 8.445 -19.703 -20.047 1 94.31 97 GLU A CA 1
ATOM 733 C C . GLU A 1 97 ? 7.223 -19.484 -19.156 1 94.31 97 GLU A C 1
ATOM 735 O O . GLU A 1 97 ? 6.105 -19.344 -19.656 1 94.31 97 GLU A O 1
ATOM 740 N N . HIS A 1 98 ? 7.453 -19.375 -17.797 1 94.56 98 HIS A N 1
ATOM 741 C CA . HIS A 1 98 ? 6.348 -19.188 -16.859 1 94.56 98 HIS A CA 1
ATOM 742 C C . HIS A 1 98 ? 6.234 -17.719 -16.438 1 94.56 98 HIS A C 1
ATOM 744 O O . HIS A 1 98 ? 5.336 -17.359 -15.672 1 94.56 98 HIS A O 1
ATOM 750 N N . GLY A 1 99 ? 7.156 -16.906 -16.906 1 96.44 99 GLY A N 1
ATOM 751 C CA . GLY A 1 99 ? 7.094 -15.477 -16.625 1 96.44 99 GLY A CA 1
ATOM 752 C C . GLY A 1 99 ? 7.953 -15.062 -15.453 1 96.44 99 GLY A C 1
ATOM 753 O O . GLY A 1 99 ? 7.852 -13.93 -14.977 1 96.44 99 GLY A O 1
ATOM 754 N N . VAL A 1 100 ? 8.805 -15.969 -14.984 1 97.56 100 VAL A N 1
ATOM 755 C CA . VAL A 1 100 ? 9.656 -15.672 -13.836 1 97.56 100 VAL A CA 1
ATOM 756 C C . VAL A 1 100 ? 10.969 -15.062 -14.312 1 97.56 100 VAL A C 1
ATOM 758 O O . VAL A 1 100 ? 11.594 -15.57 -15.242 1 97.56 100 VAL A O 1
ATOM 761 N N . ALA A 1 101 ? 11.297 -13.906 -13.797 1 96.62 101 ALA A N 1
ATOM 762 C CA . ALA A 1 101 ? 12.656 -13.398 -13.945 1 96.62 101 ALA A CA 1
ATOM 763 C C . ALA A 1 101 ? 13.594 -14.055 -12.938 1 96.62 101 ALA A C 1
ATOM 765 O O . ALA A 1 101 ? 13.562 -13.734 -11.75 1 96.62 101 ALA A O 1
ATOM 766 N N . ARG A 1 102 ? 14.461 -14.891 -13.414 1 96 102 ARG A N 1
ATOM 767 C CA . ARG A 1 102 ? 15.289 -15.688 -12.508 1 96 102 ARG A CA 1
ATOM 768 C C . ARG A 1 102 ? 16.641 -15.023 -12.281 1 96 102 ARG A C 1
ATOM 770 O O . ARG A 1 102 ? 17.234 -14.492 -13.219 1 96 102 ARG A O 1
ATOM 777 N N . SER A 1 103 ? 16.953 -14.984 -11.102 1 91.5 103 SER A N 1
ATOM 778 C CA . SER A 1 103 ? 18.234 -14.406 -10.734 1 91.5 103 SER A CA 1
ATOM 779 C C . SER A 1 103 ? 19.281 -15.5 -10.5 1 91.5 103 SER A C 1
ATOM 781 O O . SER A 1 103 ? 18.984 -16.516 -9.891 1 91.5 103 SER A O 1
ATOM 783 N N . THR A 1 104 ? 20.453 -15.32 -11.117 1 86.25 104 THR A N 1
ATOM 784 C CA . THR A 1 104 ? 21.562 -16.234 -10.867 1 86.25 104 THR A CA 1
ATOM 785 C C . THR A 1 104 ? 22.531 -15.656 -9.836 1 86.25 104 THR A C 1
ATOM 787 O O . THR A 1 104 ? 23.422 -16.359 -9.367 1 86.25 104 THR A O 1
ATOM 790 N N . ASP A 1 105 ? 22.297 -14.383 -9.477 1 84.25 105 ASP A N 1
ATOM 791 C CA . ASP A 1 105 ? 23.109 -13.641 -8.523 1 84.25 105 ASP A CA 1
ATOM 792 C C . ASP A 1 105 ? 22.25 -12.766 -7.625 1 84.25 105 ASP A C 1
ATOM 794 O O . ASP A 1 105 ? 21.703 -11.75 -8.07 1 84.25 105 ASP A O 1
ATOM 798 N N . PRO A 1 106 ? 22.141 -13.164 -6.422 1 74.31 106 PRO A N 1
ATOM 799 C CA . PRO A 1 106 ? 21.297 -12.375 -5.516 1 74.31 106 PRO A CA 1
ATOM 800 C C . PRO A 1 106 ? 21.656 -10.891 -5.504 1 74.31 106 PRO A C 1
ATOM 802 O O . PRO A 1 106 ? 20.812 -10.047 -5.223 1 74.31 106 PRO A O 1
ATOM 805 N N . ALA A 1 107 ? 22.984 -10.57 -5.836 1 78.06 107 ALA A N 1
ATOM 806 C CA . ALA A 1 107 ? 23.422 -9.172 -5.84 1 78.06 107 ALA A CA 1
ATOM 807 C C . ALA A 1 107 ? 22.75 -8.391 -6.961 1 78.06 107 ALA A C 1
ATOM 809 O O . ALA A 1 107 ? 22.703 -7.156 -6.926 1 78.06 107 ALA A O 1
ATOM 810 N N . GLN A 1 108 ? 22.234 -9.094 -7.883 1 79.06 108 GLN A N 1
ATOM 811 C CA . GLN A 1 108 ? 21.609 -8.438 -9.023 1 79.06 108 GLN A CA 1
ATOM 812 C C . GLN A 1 108 ? 20.078 -8.414 -8.875 1 79.06 108 GLN A C 1
ATOM 814 O O . GLN A 1 108 ? 19.375 -7.871 -9.734 1 79.06 108 GLN A O 1
ATOM 819 N N . GLY A 1 109 ? 19.547 -8.922 -7.84 1 86.25 109 GLY A N 1
ATOM 820 C CA . GLY A 1 109 ? 18.109 -8.938 -7.594 1 86.25 109 GLY A CA 1
ATOM 821 C C . GLY A 1 109 ? 17.562 -10.328 -7.348 1 86.25 109 GLY A C 1
ATOM 822 O O . GLY A 1 109 ? 18.25 -11.328 -7.598 1 86.25 109 GLY A O 1
ATOM 823 N N . PRO A 1 110 ? 16.422 -10.453 -6.938 1 92.88 110 PRO A N 1
ATOM 824 C CA . PRO A 1 110 ? 15.836 -11.75 -6.609 1 92.88 110 PRO A CA 1
ATOM 825 C C . PRO A 1 110 ? 15.211 -12.438 -7.816 1 92.88 110 PRO A C 1
ATOM 827 O O . PRO A 1 110 ? 14.984 -11.797 -8.852 1 92.88 110 PRO A O 1
ATOM 830 N N . THR A 1 111 ? 15.102 -13.797 -7.781 1 96.62 111 THR A N 1
ATOM 831 C CA . THR A 1 111 ? 14.125 -14.469 -8.633 1 96.62 111 THR A CA 1
ATOM 832 C C . THR A 1 111 ? 12.711 -14 -8.305 1 96.62 111 THR A C 1
ATOM 834 O O . THR A 1 111 ? 12.273 -14.078 -7.156 1 96.62 111 THR A O 1
ATOM 837 N N . ILE A 1 112 ? 12.016 -13.484 -9.32 1 97.31 112 ILE A N 1
ATOM 838 C C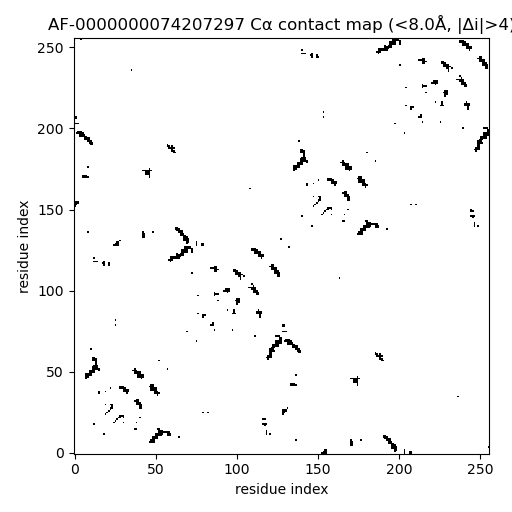A . ILE A 1 112 ? 10.781 -12.766 -9.023 1 97.31 112 ILE A CA 1
ATOM 839 C C . ILE A 1 112 ? 9.797 -12.938 -10.18 1 97.31 112 ILE A C 1
ATOM 841 O O . ILE A 1 112 ? 10.203 -13.102 -11.336 1 97.31 112 ILE A O 1
ATOM 845 N N . GLY A 1 113 ? 8.531 -13.023 -9.906 1 98.06 113 GLY A N 1
ATOM 846 C CA . GLY A 1 113 ? 7.414 -12.961 -10.828 1 98.06 113 GLY A CA 1
ATOM 847 C C . GLY A 1 113 ? 6.305 -12.039 -10.359 1 98.06 113 GLY A C 1
ATOM 848 O O . GLY A 1 113 ? 6.27 -11.648 -9.195 1 98.06 113 GLY A O 1
ATOM 849 N N . TRP A 1 114 ? 5.418 -11.711 -11.312 1 98.5 114 TRP A N 1
ATOM 850 C CA . TRP A 1 114 ? 4.355 -10.766 -10.992 1 98.5 114 TRP A CA 1
ATOM 851 C C . TRP A 1 114 ? 3.008 -11.266 -11.492 1 98.5 114 TRP A C 1
ATOM 853 O O . TRP A 1 114 ? 2.922 -11.859 -12.57 1 98.5 114 TRP A O 1
ATOM 863 N N . ILE A 1 115 ? 2.033 -10.953 -10.758 1 98.69 115 ILE A N 1
ATOM 864 C CA . ILE A 1 115 ? 0.645 -11.195 -11.133 1 98.69 115 ILE A CA 1
ATOM 865 C C . ILE A 1 115 ? -0.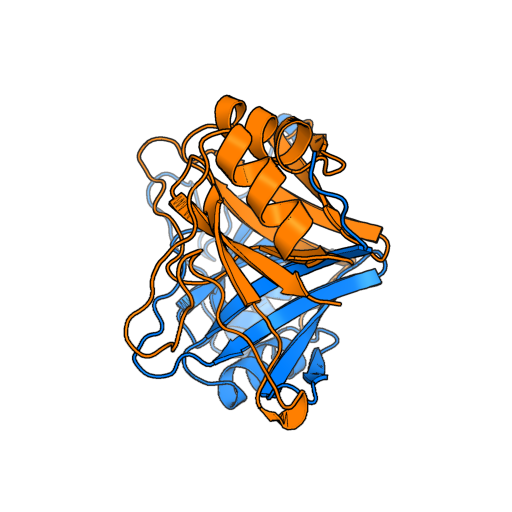197 -9.961 -10.844 1 98.69 115 ILE A C 1
ATOM 867 O O . ILE A 1 115 ? 0.297 -8.984 -10.258 1 98.69 115 ILE A O 1
ATOM 871 N N . THR A 1 116 ? -1.431 -10.031 -11.281 1 98.56 116 THR A N 1
ATOM 872 C CA . THR A 1 116 ? -2.377 -8.984 -10.914 1 98.56 116 THR A CA 1
ATOM 873 C C . THR A 1 116 ? -3.486 -9.547 -10.023 1 98.56 116 THR A C 1
ATOM 875 O O . THR A 1 116 ? -3.924 -10.688 -10.219 1 98.56 116 THR A O 1
ATOM 878 N N . ASP A 1 117 ? -3.916 -8.75 -9.086 1 98.62 117 ASP A N 1
ATOM 879 C CA . ASP A 1 117 ? -5.16 -9.086 -8.398 1 98.62 117 ASP A CA 1
ATOM 880 C C . ASP A 1 117 ? -6.371 -8.797 -9.289 1 98.62 117 ASP A C 1
ATOM 882 O O . ASP A 1 117 ? -6.223 -8.289 -10.406 1 98.62 117 ASP A O 1
ATOM 886 N N . PRO A 1 118 ? -7.57 -9.117 -8.875 1 98.38 118 PRO A N 1
ATOM 887 C CA . PRO A 1 118 ? -8.75 -8.945 -9.727 1 98.38 118 PRO A CA 1
ATOM 888 C C . PRO A 1 118 ? -8.984 -7.484 -10.117 1 98.38 118 PRO A C 1
ATOM 890 O O . PRO A 1 118 ? -9.664 -7.207 -11.102 1 98.38 118 PRO A O 1
ATOM 893 N N . ALA A 1 119 ? -8.469 -6.516 -9.375 1 98.75 119 ALA A N 1
ATOM 894 C CA . ALA A 1 119 ? -8.664 -5.09 -9.625 1 98.75 119 ALA A CA 1
ATOM 895 C C . ALA A 1 119 ? -7.543 -4.531 -10.5 1 98.75 119 ALA A C 1
ATOM 897 O O . ALA A 1 119 ? -7.523 -3.336 -10.805 1 98.75 119 ALA A O 1
ATOM 898 N N . GLY A 1 120 ? -6.574 -5.332 -10.82 1 98.56 120 GLY A N 1
ATOM 899 C CA . GLY A 1 120 ? -5.5 -4.906 -11.703 1 98.56 120 GLY A CA 1
ATOM 900 C C . GLY A 1 120 ? -4.25 -4.477 -10.969 1 98.56 120 GLY A C 1
ATOM 901 O O . GLY A 1 120 ? -3.244 -4.129 -11.586 1 98.56 120 GLY A O 1
ATOM 902 N N . ASN A 1 121 ? -4.234 -4.465 -9.664 1 98.81 121 ASN A N 1
ATOM 903 C CA . ASN A 1 121 ? -3.033 -4.137 -8.898 1 98.81 121 ASN A CA 1
ATOM 904 C C . ASN A 1 121 ? -1.967 -5.219 -9.039 1 98.81 121 ASN A C 1
ATOM 906 O O . ASN A 1 121 ? -2.285 -6.41 -9.062 1 98.81 121 ASN A O 1
ATOM 910 N N . VAL A 1 122 ? -0.739 -4.805 -9.031 1 98.75 122 VAL A N 1
ATOM 911 C CA . VAL A 1 122 ? 0.368 -5.73 -9.242 1 98.75 122 VAL A CA 1
ATOM 912 C C . VAL A 1 122 ? 0.821 -6.312 -7.906 1 98.75 122 VAL A C 1
ATOM 914 O O . VAL A 1 122 ? 0.984 -5.582 -6.926 1 98.75 122 VAL A O 1
ATOM 917 N N . VAL A 1 123 ? 0.991 -7.625 -7.836 1 98.88 123 VAL A N 1
ATOM 918 C CA . VAL A 1 123 ? 1.533 -8.375 -6.707 1 98.88 123 VAL A CA 1
ATOM 919 C C . VAL A 1 123 ? 2.777 -9.141 -7.148 1 98.88 123 VAL A C 1
ATOM 921 O O . VAL A 1 123 ? 2.797 -9.734 -8.227 1 98.88 123 VAL A O 1
ATOM 924 N N . ALA A 1 124 ? 3.752 -9.164 -6.301 1 98.69 124 ALA A N 1
ATOM 925 C CA . ALA A 1 124 ? 4.984 -9.859 -6.664 1 98.69 124 ALA A CA 1
ATOM 926 C C . ALA A 1 124 ? 5.145 -11.148 -5.855 1 98.69 124 ALA A C 1
ATOM 928 O O . ALA A 1 124 ? 4.781 -11.195 -4.68 1 98.69 124 ALA A O 1
ATOM 929 N N . LEU A 1 125 ? 5.613 -12.156 -6.504 1 98.69 125 LEU A N 1
ATOM 930 C CA . LEU A 1 125 ? 6.156 -13.352 -5.871 1 98.69 125 LEU A CA 1
ATOM 931 C C . LEU A 1 125 ? 7.68 -13.328 -5.871 1 98.69 125 LEU A C 1
ATOM 933 O O . LEU A 1 125 ? 8.305 -13.188 -6.926 1 98.69 125 LEU A O 1
ATOM 937 N N . ILE A 1 126 ? 8.242 -13.43 -4.734 1 97.75 126 ILE A N 1
ATOM 938 C CA . ILE A 1 126 ? 9.688 -13.367 -4.598 1 97.75 126 ILE A CA 1
ATOM 939 C C . ILE A 1 126 ? 10.211 -14.664 -3.988 1 97.75 126 ILE A C 1
ATOM 941 O O . ILE A 1 126 ? 9.758 -15.078 -2.916 1 97.75 126 ILE A O 1
ATOM 945 N N . GLN A 1 127 ? 11.195 -15.242 -4.699 1 97.81 127 GLN A N 1
ATOM 946 C CA . GLN A 1 127 ? 11.828 -16.438 -4.152 1 97.81 127 GLN A CA 1
ATOM 947 C C . GLN A 1 127 ? 12.648 -16.109 -2.906 1 97.81 127 GLN A C 1
ATOM 949 O O . GLN A 1 127 ? 13.414 -15.141 -2.9 1 97.81 127 GLN A O 1
ATOM 954 N N . ASP A 1 128 ? 12.43 -16.891 -1.856 1 94.75 128 ASP A N 1
ATOM 955 C CA . ASP A 1 128 ? 13.219 -16.719 -0.643 1 94.75 128 ASP A CA 1
ATOM 956 C C . ASP A 1 128 ? 14.703 -17 -0.909 1 94.75 128 ASP A C 1
ATOM 958 O O . ASP A 1 128 ? 15.039 -17.938 -1.649 1 94.75 128 ASP A O 1
ATOM 962 N N . MET B 1 1 ? -3.197 -23.312 -2.326 1 91.31 1 MET B N 1
ATOM 963 C CA . MET B 1 1 ? -2.969 -21.984 -1.776 1 91.31 1 MET B CA 1
ATOM 964 C C . MET B 1 1 ? -1.477 -21.688 -1.658 1 91.31 1 MET B C 1
ATOM 966 O O . MET B 1 1 ? -0.687 -22.594 -1.353 1 91.31 1 MET B O 1
ATOM 970 N N . VAL B 1 2 ? -1.145 -20.469 -1.914 1 97.12 2 VAL B N 1
ATOM 971 C CA . VAL B 1 2 ? 0.265 -20.094 -1.984 1 97.12 2 VAL B CA 1
ATOM 972 C C . VAL B 1 2 ? 0.854 -20.047 -0.577 1 97.12 2 VAL B C 1
ATOM 974 O O . VAL B 1 2 ? 0.291 -19.391 0.312 1 97.12 2 VAL B O 1
ATOM 977 N N . THR B 1 3 ? 1.883 -20.797 -0.356 1 96.88 3 THR B N 1
ATOM 978 C CA . THR B 1 3 ? 2.611 -20.703 0.904 1 96.88 3 THR B CA 1
ATOM 979 C C . THR B 1 3 ? 3.51 -19.469 0.919 1 96.88 3 THR B C 1
ATOM 981 O O . THR B 1 3 ? 4.359 -19.297 0.043 1 96.88 3 THR B O 1
ATOM 984 N N . THR B 1 4 ? 3.332 -18.625 1.898 1 97.88 4 THR B N 1
ATOM 985 C CA . THR B 1 4 ? 4.086 -17.391 2 1 97.88 4 THR B CA 1
ATOM 986 C C . THR B 1 4 ? 4.918 -17.359 3.279 1 97.88 4 THR B C 1
ATOM 988 O O . THR B 1 4 ? 4.438 -17.75 4.344 1 97.88 4 THR B O 1
ATOM 991 N N . LEU B 1 5 ? 6.168 -16.938 3.18 1 97.62 5 LEU B N 1
ATOM 992 C CA . LEU B 1 5 ? 7.059 -16.797 4.328 1 97.62 5 LEU B CA 1
ATOM 993 C C . LEU B 1 5 ? 6.965 -15.398 4.922 1 97.62 5 LEU B C 1
ATOM 995 O O . LEU B 1 5 ? 7.102 -15.227 6.137 1 97.62 5 LEU B O 1
ATOM 999 N N . ARG B 1 6 ? 6.852 -14.484 4.051 1 97.06 6 ARG B N 1
ATOM 1000 C CA . ARG B 1 6 ? 6.859 -13.078 4.43 1 97.06 6 ARG B CA 1
ATOM 1001 C C . ARG B 1 6 ? 6.059 -12.234 3.443 1 97.06 6 ARG B C 1
ATOM 1003 O O . ARG B 1 6 ? 6.035 -12.531 2.246 1 97.06 6 ARG B O 1
ATOM 1010 N N . THR B 1 7 ? 5.402 -11.281 3.928 1 98.06 7 THR B N 1
ATOM 1011 C CA . THR B 1 7 ? 4.648 -10.344 3.104 1 98.06 7 THR B CA 1
ATOM 1012 C C . THR B 1 7 ? 4.984 -8.906 3.482 1 98.06 7 THR B C 1
ATOM 1014 O O . THR B 1 7 ? 5.207 -8.602 4.656 1 98.06 7 THR B O 1
ATOM 1017 N N . PHE B 1 8 ? 5.074 -8.016 2.553 1 97.38 8 PHE B N 1
ATOM 1018 C CA . PHE B 1 8 ? 5.215 -6.59 2.82 1 97.38 8 PHE B CA 1
ATOM 1019 C C . PHE B 1 8 ? 4.613 -5.766 1.688 1 97.38 8 PHE B C 1
ATOM 1021 O O . PHE B 1 8 ? 4.582 -6.211 0.539 1 97.38 8 PHE B O 1
ATOM 1028 N N . SER B 1 9 ? 4.168 -4.598 1.994 1 98.06 9 SER B N 1
ATOM 1029 C CA . SER B 1 9 ? 3.609 -3.688 1 1 98.06 9 SER B CA 1
ATOM 1030 C C . SER B 1 9 ? 4.699 -2.846 0.346 1 98.06 9 SER B C 1
ATOM 1032 O O . SER B 1 9 ? 5.84 -2.828 0.812 1 98.06 9 SER B O 1
ATOM 1034 N N . GLY B 1 10 ? 4.301 -2.217 -0.759 1 98.25 10 GLY B N 1
ATOM 1035 C CA . GLY B 1 10 ? 5.23 -1.316 -1.42 1 98.25 10 GLY B CA 1
ATOM 1036 C C . GLY B 1 10 ? 4.547 -0.32 -2.338 1 98.25 10 GLY B C 1
ATOM 1037 O O . GLY B 1 10 ? 3.379 -0.492 -2.691 1 98.25 10 GLY B O 1
ATOM 1038 N N . PHE B 1 11 ? 5.289 0.741 -2.666 1 98.81 11 PHE B N 1
ATOM 1039 C CA . PHE B 1 11 ? 4.895 1.67 -3.717 1 98.81 11 PHE B CA 1
ATOM 1040 C C . PHE B 1 11 ? 6.117 2.342 -4.332 1 98.81 11 PHE B C 1
ATOM 1042 O O . PHE B 1 11 ? 7.23 2.209 -3.818 1 98.81 11 PHE B O 1
ATOM 1049 N N . SER B 1 12 ? 5.879 2.992 -5.461 1 98.75 12 SER B N 1
ATOM 1050 C CA . SER B 1 12 ? 7.023 3.549 -6.176 1 98.75 12 SER B CA 1
ATOM 1051 C C . SER B 1 12 ? 7.066 5.066 -6.047 1 98.75 12 SER B C 1
ATOM 1053 O O . SER B 1 12 ? 6.062 5.699 -5.715 1 98.75 12 SER B O 1
ATOM 1055 N N . VAL B 1 13 ? 8.156 5.59 -6.242 1 98.81 13 VAL B N 1
ATOM 1056 C CA . VAL B 1 13 ? 8.406 7.016 -6.422 1 98.81 13 VAL B CA 1
ATOM 1057 C C . VAL B 1 13 ? 9.289 7.234 -7.652 1 98.81 13 VAL B C 1
ATOM 1059 O O . VAL B 1 13 ? 9.828 6.277 -8.211 1 98.81 13 VAL B O 1
ATOM 1062 N N . ASP B 1 14 ? 9.359 8.5 -8.125 1 98.62 14 ASP B N 1
ATOM 1063 C CA . ASP B 1 14 ? 10.234 8.789 -9.266 1 98.62 14 ASP B CA 1
ATOM 1064 C C . ASP B 1 14 ? 11.695 8.891 -8.828 1 98.62 14 ASP B C 1
ATOM 1066 O O . ASP B 1 14 ? 12.594 8.5 -9.562 1 98.62 14 ASP B O 1
ATOM 1070 N N . ASP B 1 15 ? 11.891 9.422 -7.59 1 98.31 15 ASP B N 1
ATOM 1071 C CA . ASP B 1 15 ? 13.227 9.656 -7.047 1 98.31 15 ASP B CA 1
ATOM 1072 C C . ASP B 1 15 ? 13.258 9.43 -5.539 1 98.31 15 ASP B C 1
ATOM 1074 O O . ASP B 1 15 ? 12.375 9.898 -4.816 1 98.31 15 ASP B O 1
ATOM 1078 N N . LEU B 1 16 ? 14.406 8.805 -5.039 1 98.12 16 LEU B N 1
ATOM 1079 C CA . LEU B 1 16 ? 14.438 8.391 -3.639 1 98.12 16 LEU B CA 1
ATOM 1080 C C . LEU B 1 16 ? 14.836 9.555 -2.738 1 98.12 16 LEU B C 1
ATOM 1082 O O . LEU B 1 16 ? 14.391 9.641 -1.592 1 98.12 16 LEU B O 1
ATOM 1086 N N . ASP B 1 17 ? 15.617 10.422 -3.203 1 97.62 17 ASP B N 1
ATOM 1087 C CA . ASP B 1 17 ? 16.156 11.477 -2.344 1 97.62 17 ASP B CA 1
ATOM 1088 C C . ASP B 1 17 ? 15.039 12.391 -1.837 1 97.62 17 ASP B C 1
ATOM 1090 O O . ASP B 1 17 ? 14.883 12.578 -0.628 1 97.62 17 ASP B O 1
ATOM 1094 N N . PRO B 1 18 ? 14.234 12.945 -2.768 1 98.44 18 PRO B N 1
ATOM 1095 C CA . PRO B 1 18 ? 13.125 13.766 -2.256 1 98.44 18 PRO B CA 1
ATOM 1096 C C . PRO B 1 18 ? 12.156 12.961 -1.385 1 98.44 18 PRO B C 1
ATOM 1098 O O . PRO B 1 18 ? 11.602 13.5 -0.426 1 98.44 18 PRO B O 1
ATOM 1101 N N . ALA B 1 19 ? 11.945 11.719 -1.709 1 98.62 19 ALA B N 1
ATOM 1102 C CA . ALA B 1 19 ? 11.07 10.867 -0.904 1 98.62 19 ALA B CA 1
ATOM 1103 C C . ALA B 1 19 ? 11.609 10.711 0.513 1 98.62 19 ALA B C 1
ATOM 1105 O O . ALA B 1 19 ? 10.867 10.836 1.487 1 98.62 19 ALA B O 1
ATOM 1106 N N . LEU B 1 20 ? 12.875 10.414 0.614 1 98.38 20 LEU B N 1
ATOM 1107 C CA . LEU B 1 20 ? 13.508 10.25 1.917 1 98.38 20 LEU B CA 1
ATOM 1108 C C . LEU B 1 20 ? 13.344 11.508 2.764 1 98.38 20 LEU B C 1
ATOM 1110 O O . LEU B 1 20 ? 12.961 11.438 3.93 1 98.38 20 LEU B O 1
ATOM 1114 N N . ARG B 1 21 ? 13.633 12.648 2.209 1 97.81 21 ARG B N 1
ATOM 1115 C CA . ARG B 1 21 ? 13.5 13.914 2.924 1 97.81 21 ARG B CA 1
ATOM 1116 C C . ARG B 1 21 ? 12.062 14.148 3.371 1 97.81 21 ARG B C 1
ATOM 1118 O O . ARG B 1 21 ? 11.82 14.586 4.496 1 97.81 21 ARG B O 1
ATOM 1125 N N . PHE B 1 22 ? 11.164 13.805 2.533 1 98.62 22 PHE B N 1
ATOM 1126 C CA . PHE B 1 22 ? 9.758 14.023 2.844 1 98.62 22 PHE B CA 1
ATOM 1127 C C . PHE B 1 22 ? 9.305 13.117 3.979 1 98.62 22 PHE B C 1
ATOM 1129 O O . PHE B 1 22 ? 8.758 13.586 4.98 1 98.62 22 PHE B O 1
ATOM 1136 N N . TYR B 1 23 ? 9.469 11.82 3.844 1 98.62 23 TYR B N 1
ATOM 1137 C CA . TYR B 1 23 ? 8.93 10.867 4.805 1 98.62 23 TYR B CA 1
ATOM 1138 C C . TYR B 1 23 ? 9.688 10.938 6.125 1 98.62 23 TYR B C 1
ATOM 1140 O O . TYR B 1 23 ? 9.078 10.875 7.199 1 98.62 23 TYR B O 1
ATOM 1148 N N . ARG B 1 24 ? 11.016 11.094 6.078 1 98.06 24 ARG B N 1
ATOM 1149 C CA . ARG B 1 24 ? 11.812 11.125 7.301 1 98.06 24 ARG B CA 1
ATOM 1150 C C . ARG B 1 24 ? 11.773 12.5 7.953 1 98.06 24 ARG B C 1
ATOM 1152 O O . ARG B 1 24 ? 11.5 12.625 9.148 1 98.06 24 ARG B O 1
ATOM 1159 N N . ASP B 1 25 ? 12.047 13.539 7.223 1 97.12 25 ASP B N 1
ATOM 1160 C CA . ASP B 1 25 ? 12.281 14.852 7.812 1 97.12 25 ASP B CA 1
ATOM 1161 C C . ASP B 1 25 ? 10.984 15.648 7.914 1 97.12 25 ASP B C 1
ATOM 1163 O O . ASP B 1 25 ? 10.766 16.375 8.891 1 97.12 25 ASP B O 1
ATOM 1167 N N . THR B 1 26 ? 10.148 15.633 6.91 1 97.94 26 THR B N 1
ATOM 1168 C CA . THR B 1 26 ? 8.906 16.391 6.93 1 97.94 26 THR B CA 1
ATOM 1169 C C . THR B 1 26 ? 7.844 15.68 7.754 1 97.94 26 THR B C 1
ATOM 1171 O O . THR B 1 26 ? 7.219 16.281 8.633 1 97.94 26 THR B O 1
ATOM 1174 N N . LEU B 1 27 ? 7.652 14.367 7.535 1 98.31 27 LEU B N 1
ATOM 1175 C CA . LEU B 1 27 ? 6.598 13.633 8.227 1 98.31 27 LEU B CA 1
ATOM 1176 C C . LEU B 1 27 ? 7.109 13.055 9.547 1 98.31 27 LEU B C 1
ATOM 1178 O O . LEU B 1 27 ? 6.316 12.664 10.406 1 98.31 27 LEU B O 1
ATOM 1182 N N . GLY B 1 28 ? 8.469 12.898 9.656 1 97.44 28 GLY B N 1
ATOM 1183 C CA . GLY B 1 28 ? 9.047 12.438 10.914 1 97.44 28 GLY B CA 1
ATOM 1184 C C . GLY B 1 28 ? 8.914 10.938 11.117 1 97.44 28 GLY B C 1
ATOM 1185 O O . GLY B 1 28 ? 8.891 10.461 12.25 1 97.44 28 GLY B O 1
ATOM 1186 N N . LEU B 1 29 ? 8.812 10.172 10.031 1 98.25 29 LEU B N 1
ATOM 1187 C CA . LEU B 1 29 ? 8.641 8.734 10.148 1 98.25 29 LEU B CA 1
ATOM 1188 C C . LEU B 1 29 ? 9.984 8.023 10.242 1 98.25 29 LEU B C 1
ATOM 1190 O O . LEU B 1 29 ? 11.008 8.562 9.797 1 98.25 29 LEU B O 1
ATOM 1194 N N . PRO B 1 30 ? 9.977 6.848 10.883 1 97.88 30 PRO B N 1
ATOM 1195 C CA . PRO B 1 30 ? 11.195 6.035 10.828 1 97.88 30 PRO B CA 1
ATOM 1196 C C . PRO B 1 30 ? 11.445 5.453 9.438 1 97.88 30 PRO B C 1
ATOM 1198 O O . PRO B 1 30 ? 10.688 4.602 8.969 1 97.88 30 PRO B O 1
ATOM 1201 N N . VAL B 1 31 ? 12.484 5.922 8.797 1 97.88 31 VAL B N 1
ATOM 1202 C CA . VAL B 1 31 ? 12.82 5.508 7.438 1 97.88 31 VAL B CA 1
ATOM 1203 C C . VAL B 1 31 ? 14.281 5.047 7.387 1 97.88 31 VAL B C 1
ATOM 1205 O O . VAL B 1 31 ? 15.164 5.688 7.961 1 97.88 31 VAL B O 1
ATOM 1208 N N . ARG B 1 32 ? 14.492 3.979 6.754 1 95.81 32 ARG B N 1
ATOM 1209 C CA . ARG B 1 32 ? 15.852 3.504 6.508 1 95.81 32 ARG B CA 1
ATOM 1210 C C . ARG B 1 32 ? 16.062 3.186 5.031 1 95.81 32 ARG B C 1
ATOM 1212 O O . ARG B 1 32 ? 15.125 2.801 4.332 1 95.81 32 ARG B O 1
ATOM 1219 N N . THR B 1 33 ? 17.266 3.354 4.566 1 93.88 33 THR B N 1
ATOM 1220 C CA . THR B 1 33 ? 17.641 2.873 3.24 1 93.88 33 THR B CA 1
ATOM 1221 C C . THR B 1 33 ? 17.953 1.378 3.273 1 93.88 33 THR B C 1
ATOM 1223 O O . THR B 1 33 ? 18.391 0.854 4.293 1 93.88 33 THR B O 1
ATOM 1226 N N . ASN B 1 34 ? 17.562 0.777 2.232 1 86.19 34 ASN B N 1
ATOM 1227 C CA . ASN B 1 34 ? 17.875 -0.65 2.23 1 86.19 34 ASN B CA 1
ATOM 1228 C C . ASN B 1 34 ? 18.844 -1.014 1.118 1 86.19 34 ASN B C 1
ATOM 1230 O O . ASN B 1 34 ? 19.125 -0.195 0.242 1 86.19 34 ASN B O 1
ATOM 1234 N N . ASP B 1 35 ? 19.516 -2.191 1.226 1 80 35 ASP B N 1
ATOM 1235 C CA . ASP B 1 35 ? 20.594 -2.641 0.342 1 80 35 ASP B CA 1
ATOM 1236 C C . ASP B 1 35 ? 20.078 -2.885 -1.072 1 80 35 ASP B C 1
ATOM 1238 O O . ASP B 1 35 ? 20.859 -2.99 -2.018 1 80 35 ASP B O 1
ATOM 1242 N N . MET B 1 36 ? 18.781 -2.896 -1.236 1 76.5 36 MET B N 1
ATOM 1243 C CA . MET B 1 36 ? 18.172 -3.166 -2.533 1 76.5 36 MET B CA 1
ATOM 1244 C C . MET B 1 36 ? 17.984 -1.876 -3.324 1 76.5 36 MET B C 1
ATOM 1246 O O . MET B 1 36 ? 17.531 -1.906 -4.469 1 76.5 36 MET B O 1
ATOM 1250 N N . GLY B 1 37 ? 18.328 -0.757 -2.668 1 86.56 37 GLY B N 1
ATOM 1251 C CA . GLY B 1 37 ? 18.234 0.51 -3.375 1 86.56 37 GLY B CA 1
ATOM 1252 C C . GLY B 1 37 ? 16.906 1.218 -3.172 1 86.56 37 GLY B C 1
ATOM 1253 O O . GLY B 1 37 ? 16.453 1.951 -4.051 1 86.56 37 GLY B O 1
ATOM 1254 N N . GLY B 1 38 ? 16.203 0.972 -2.146 1 96 38 GLY B N 1
ATOM 1255 C CA . GLY B 1 38 ? 14.969 1.658 -1.819 1 96 38 GLY B CA 1
ATOM 1256 C C . GLY B 1 38 ? 14.898 2.109 -0.373 1 96 38 GLY B C 1
ATOM 1257 O O . GLY B 1 38 ? 15.922 2.174 0.312 1 96 38 GLY B O 1
ATOM 1258 N N . LEU B 1 39 ? 13.758 2.596 0.034 1 98.19 39 LEU B N 1
ATOM 1259 C CA . LEU B 1 39 ? 13.484 3.004 1.408 1 98.19 39 LEU B CA 1
ATOM 1260 C C . LEU B 1 39 ? 12.555 2.01 2.096 1 98.19 39 LEU B C 1
ATOM 1262 O O . LEU B 1 39 ? 11.727 1.377 1.44 1 98.19 39 LEU B O 1
ATOM 1266 N N . GLU B 1 40 ? 12.758 1.808 3.326 1 97.75 40 GLU B N 1
ATOM 1267 C CA . GLU B 1 40 ? 11.797 1.143 4.203 1 97.75 40 GLU B CA 1
ATOM 1268 C C . GLU B 1 40 ? 11.211 2.119 5.219 1 97.75 40 GLU B C 1
ATOM 1270 O O . GLU B 1 40 ? 11.938 2.723 6.004 1 97.75 40 GLU B O 1
ATOM 1275 N N . ILE B 1 41 ? 9.891 2.307 5.145 1 98.12 41 ILE B N 1
ATOM 1276 C CA . ILE B 1 41 ? 9.18 3.064 6.164 1 98.12 41 ILE B CA 1
ATOM 1277 C C . ILE B 1 41 ? 8.594 2.109 7.203 1 98.12 41 ILE B C 1
ATOM 1279 O O . ILE B 1 41 ? 7.773 1.251 6.871 1 98.12 41 ILE B O 1
ATOM 1283 N N . GLU B 1 42 ? 9.023 2.229 8.398 1 97 42 GLU B N 1
ATOM 1284 C CA . GLU B 1 42 ? 8.492 1.36 9.445 1 97 42 GLU B CA 1
ATOM 1285 C C . GLU B 1 42 ? 7.055 1.725 9.781 1 97 42 GLU B C 1
ATOM 1287 O O . GLU B 1 42 ? 6.738 2.895 10.008 1 97 42 GLU B O 1
ATOM 1292 N N . LEU B 1 43 ? 6.207 0.747 9.805 1 97.06 43 LEU B N 1
ATOM 1293 C CA . LEU B 1 43 ? 4.797 0.938 10.141 1 97.06 43 LEU B CA 1
ATOM 1294 C C . LEU B 1 43 ? 4.535 0.592 11.602 1 97.06 43 LEU B C 1
ATOM 1296 O O . LEU B 1 43 ? 5.254 -0.214 12.188 1 97.06 43 LEU B O 1
ATOM 1300 N N . SER B 1 44 ? 3.498 1.183 12.102 1 93.81 44 SER B N 1
ATOM 1301 C CA . SER B 1 44 ? 3.045 0.772 13.422 1 93.81 44 SER B CA 1
ATOM 1302 C C . SER B 1 44 ? 2.648 -0.7 13.445 1 93.81 44 SER B C 1
ATOM 1304 O O . SER B 1 44 ? 1.985 -1.18 12.523 1 93.81 44 SER B O 1
ATOM 1306 N N . GLY B 1 45 ? 3.119 -1.461 14.516 1 90.5 45 GLY B N 1
ATOM 1307 C CA . GLY B 1 45 ? 2.846 -2.885 14.609 1 90.5 45 GLY B CA 1
ATOM 1308 C C . GLY B 1 45 ? 4.004 -3.75 14.148 1 90.5 45 GLY B C 1
ATOM 1309 O O . GLY B 1 45 ? 4 -4.965 14.367 1 90.5 45 GLY B O 1
ATOM 1310 N N . GLY B 1 46 ? 5.07 -3.049 13.375 1 89.62 46 GLY B N 1
ATOM 1311 C CA . GLY B 1 46 ? 6.332 -3.74 13.156 1 89.62 46 GLY B CA 1
ATOM 1312 C C . GLY B 1 46 ? 6.625 -4.008 11.695 1 89.62 46 GLY B C 1
ATOM 1313 O O . GLY B 1 46 ? 7.758 -4.328 11.328 1 89.62 46 GLY B O 1
ATOM 1314 N N . ALA B 1 47 ? 5.723 -4.062 10.781 1 93.81 47 ALA B N 1
ATOM 1315 C CA . ALA B 1 47 ? 5.984 -4.254 9.352 1 93.81 47 ALA B CA 1
ATOM 1316 C C . ALA B 1 47 ? 6.527 -2.98 8.719 1 93.81 47 ALA B C 1
ATOM 1318 O O . ALA B 1 47 ? 6.75 -1.981 9.406 1 93.81 47 ALA B O 1
ATOM 1319 N N . SER B 1 48 ? 7.016 -3.072 7.477 1 94.88 48 SER B N 1
ATOM 1320 C CA . SER B 1 48 ? 7.484 -1.896 6.754 1 94.88 48 SER B CA 1
ATOM 1321 C C . SER B 1 48 ? 6.875 -1.826 5.355 1 94.88 48 SER B C 1
ATOM 1323 O O . SER B 1 48 ? 6.418 -2.84 4.82 1 94.88 48 SER B O 1
ATOM 1325 N N . VAL B 1 49 ? 6.828 -0.675 4.871 1 97.5 49 VAL B N 1
ATOM 1326 C CA . VAL B 1 49 ? 6.512 -0.448 3.465 1 97.5 49 VAL B CA 1
ATOM 1327 C C . VAL B 1 49 ? 7.797 -0.196 2.682 1 97.5 49 VAL B C 1
ATOM 1329 O O . VAL B 1 49 ? 8.648 0.582 3.113 1 97.5 49 VAL B O 1
ATOM 1332 N N . PHE B 1 50 ? 7.891 -0.918 1.607 1 97.62 50 PHE B N 1
ATOM 1333 C CA . PHE B 1 50 ? 9.039 -0.766 0.722 1 97.62 50 PHE B CA 1
ATOM 1334 C C . PHE B 1 50 ? 8.766 0.301 -0.333 1 97.62 50 PHE B C 1
ATOM 1336 O O . PHE B 1 50 ? 7.812 0.195 -1.102 1 97.62 50 PHE B O 1
ATOM 1343 N N . VAL B 1 51 ? 9.578 1.362 -0.345 1 98.56 51 VAL B N 1
ATOM 1344 C CA . VAL B 1 51 ? 9.477 2.443 -1.32 1 98.56 51 VAL B CA 1
ATOM 1345 C C . VAL B 1 51 ? 10.656 2.373 -2.291 1 98.56 51 VAL B C 1
ATOM 1347 O O . VAL B 1 51 ? 11.812 2.438 -1.877 1 98.56 51 VAL B O 1
ATOM 1350 N N . TYR B 1 52 ? 10.367 2.25 -3.607 1 97.62 52 TYR B N 1
ATOM 1351 C CA . TYR B 1 52 ? 11.461 2.037 -4.551 1 97.62 52 TYR B CA 1
ATOM 1352 C C . TYR B 1 52 ? 11.328 2.961 -5.754 1 97.62 52 TYR B C 1
ATOM 1354 O O . TYR B 1 52 ? 10.219 3.363 -6.117 1 97.62 52 TYR B O 1
ATOM 1362 N N . PRO B 1 53 ? 12.469 3.365 -6.418 1 97.38 53 PRO B N 1
ATOM 1363 C CA . PRO B 1 53 ? 12.445 4.312 -7.535 1 97.38 53 PRO B CA 1
ATOM 1364 C C . PRO B 1 53 ? 12.133 3.645 -8.867 1 97.38 53 PRO B C 1
ATOM 1366 O O . PRO B 1 53 ? 12.57 2.518 -9.117 1 97.38 53 PRO B O 1
ATOM 1369 N N . LYS B 1 54 ? 11.344 4.336 -9.695 1 97.31 54 LYS B N 1
ATOM 1370 C CA . LYS B 1 54 ? 11.078 3.865 -11.047 1 97.31 54 LYS B CA 1
ATOM 1371 C C . LYS B 1 54 ? 11.484 4.914 -12.086 1 97.31 54 LYS B C 1
ATOM 1373 O O . LYS B 1 54 ? 11.219 4.754 -13.273 1 97.31 54 LYS B O 1
ATOM 1378 N N . GLY B 1 55 ? 12.07 6.027 -11.586 1 97.62 55 GLY B N 1
ATOM 1379 C CA . GLY B 1 55 ? 12.469 7.09 -12.5 1 97.62 55 GLY B CA 1
ATOM 1380 C C . GLY B 1 55 ? 11.32 7.598 -13.352 1 97.62 55 GLY B C 1
ATOM 1381 O O . GLY B 1 55 ? 10.25 7.922 -12.836 1 97.62 55 GLY B O 1
ATOM 1382 N N . GLU B 1 56 ? 11.5 7.602 -14.68 1 97.5 56 GLU B N 1
ATOM 1383 C CA . GLU B 1 56 ? 10.539 8.156 -15.625 1 97.5 56 GLU B CA 1
ATOM 1384 C C . GLU B 1 56 ? 9.32 7.242 -15.773 1 97.5 56 GLU B C 1
ATOM 1386 O O . GLU B 1 56 ? 8.266 7.684 -16.219 1 97.5 56 GLU B O 1
ATOM 1391 N N . ALA B 1 57 ? 9.492 6.031 -15.414 1 96.88 57 ALA B N 1
ATOM 1392 C CA . ALA B 1 57 ? 8.391 5.074 -15.555 1 96.88 57 ALA B CA 1
ATOM 1393 C C . ALA B 1 57 ? 7.398 5.203 -14.406 1 96.88 57 ALA B C 1
ATOM 1395 O O . ALA B 1 57 ? 6.344 4.566 -14.414 1 96.88 57 ALA B O 1
ATOM 1396 N N . HIS B 1 58 ? 7.719 6.051 -13.438 1 98.31 58 HIS B N 1
ATOM 1397 C CA . HIS B 1 58 ? 6.84 6.215 -12.289 1 98.31 58 HIS B CA 1
ATOM 1398 C C . HIS B 1 58 ? 5.559 6.945 -12.672 1 98.31 58 HIS B C 1
ATOM 1400 O O . HIS B 1 58 ? 5.594 7.926 -13.414 1 98.31 58 HIS B O 1
ATOM 1406 N N . ALA B 1 59 ? 4.484 6.43 -12.164 1 98.5 59 ALA B N 1
ATOM 1407 C CA . ALA B 1 59 ? 3.205 7.133 -12.102 1 98.5 59 ALA B CA 1
ATOM 1408 C C . ALA B 1 59 ? 2.58 7.016 -10.719 1 98.5 59 ALA B C 1
ATOM 1410 O O . ALA B 1 59 ? 2.496 5.918 -10.156 1 98.5 59 ALA B O 1
ATOM 1411 N N . PRO B 1 60 ? 2.168 8.102 -10.164 1 98.44 60 PRO B N 1
ATOM 1412 C CA . PRO B 1 60 ? 1.604 8.047 -8.812 1 98.44 60 PRO B CA 1
ATOM 1413 C C . PRO B 1 60 ? 0.266 7.309 -8.766 1 98.44 60 PRO B C 1
ATOM 1415 O O . PRO B 1 60 ? -0.471 7.297 -9.75 1 98.44 60 PRO B O 1
ATOM 1418 N N . ALA B 1 61 ? -0.003 6.695 -7.637 1 97 61 ALA B N 1
ATOM 1419 C CA . ALA B 1 61 ? -1.314 6.094 -7.41 1 97 61 ALA B CA 1
ATOM 1420 C C . ALA B 1 61 ? -2.406 7.16 -7.363 1 97 61 ALA B C 1
ATOM 1422 O O . ALA B 1 61 ? -2.162 8.289 -6.93 1 97 61 ALA B O 1
ATOM 1423 N N . SER B 1 62 ? -3.578 6.758 -7.707 1 96.81 62 SER B N 1
ATOM 1424 C CA . SER B 1 62 ? -4.742 7.633 -7.605 1 96.81 62 SER B CA 1
ATOM 1425 C C . SER B 1 62 ? -5.508 7.387 -6.309 1 96.81 62 SER B C 1
ATOM 1427 O O . SER B 1 62 ? -6.66 7.805 -6.172 1 96.81 62 SER B O 1
ATOM 1429 N N . TYR B 1 63 ? -4.938 6.688 -5.406 1 98.31 63 TYR B N 1
ATOM 1430 C CA . TYR B 1 63 ? -5.492 6.332 -4.102 1 98.31 63 TYR B CA 1
ATOM 1431 C C . TYR B 1 63 ? -4.473 6.566 -2.994 1 98.31 63 TYR B C 1
ATOM 1433 O O . TYR B 1 63 ? -3.303 6.84 -3.266 1 98.31 63 TYR B O 1
ATOM 1441 N N . THR B 1 64 ? -4.887 6.477 -1.764 1 98.38 64 THR B N 1
ATOM 1442 C CA . THR B 1 64 ? -4.016 6.711 -0.616 1 98.38 64 THR B CA 1
ATOM 1443 C C . THR B 1 64 ? -3.072 5.531 -0.407 1 98.38 64 THR B C 1
ATOM 1445 O O . THR B 1 64 ? -3.518 4.398 -0.202 1 98.38 64 THR B O 1
ATOM 1448 N N . VAL B 1 65 ? -1.761 5.797 -0.391 1 98.81 65 VAL B N 1
ATOM 1449 C CA . VAL B 1 65 ? -0.793 4.711 -0.286 1 98.81 65 VAL B CA 1
ATOM 1450 C C . VAL B 1 65 ? -0.359 4.539 1.168 1 98.81 65 VAL B C 1
ATOM 1452 O O . VAL B 1 65 ? 0.145 3.484 1.554 1 98.81 65 VAL B O 1
ATOM 1455 N N . LEU B 1 66 ? -0.448 5.562 1.941 1 98.81 66 LEU B N 1
ATOM 1456 C CA . LEU B 1 66 ? -0.028 5.598 3.338 1 98.81 66 LEU B CA 1
ATOM 1457 C C . LEU B 1 66 ? -0.972 6.465 4.168 1 98.81 66 LEU B C 1
ATOM 1459 O O . LEU B 1 66 ? -1.386 7.535 3.727 1 98.81 66 LEU B O 1
ATOM 1463 N N . ASN B 1 67 ? -1.296 6.016 5.379 1 98.5 67 ASN B N 1
ATOM 1464 C CA . ASN B 1 67 ? -2.182 6.707 6.309 1 98.5 67 ASN B CA 1
ATOM 1465 C C . ASN B 1 67 ? -1.485 7 7.633 1 98.5 67 ASN B C 1
ATOM 1467 O O . ASN B 1 67 ? -0.885 6.105 8.234 1 98.5 67 ASN B O 1
ATOM 1471 N N . LEU B 1 68 ? -1.568 8.188 8.062 1 98.69 68 LEU B N 1
ATOM 1472 C CA . LEU B 1 68 ? -1.019 8.625 9.344 1 98.69 68 LEU B CA 1
ATOM 1473 C C . LEU B 1 68 ? -2.131 9.023 10.305 1 98.69 68 LEU B C 1
ATOM 1475 O O . LEU B 1 68 ? -2.818 10.023 10.086 1 98.69 68 LEU B O 1
ATOM 1479 N N . VAL B 1 69 ? -2.279 8.266 11.352 1 98.38 69 VAL B N 1
ATOM 1480 C CA . VAL B 1 69 ? -3.18 8.664 12.422 1 98.38 69 VAL B CA 1
ATOM 1481 C C . VAL B 1 69 ? -2.463 9.633 13.367 1 98.38 69 VAL B C 1
ATOM 1483 O O . VAL B 1 69 ? -1.408 9.312 13.914 1 98.38 69 VAL B O 1
ATOM 1486 N N . VAL B 1 70 ? -3.053 10.82 13.523 1 98.62 70 VAL B N 1
ATOM 1487 C CA . VAL B 1 70 ? -2.396 11.867 14.289 1 98.62 70 VAL B CA 1
ATOM 1488 C C . VAL B 1 70 ? -3.277 12.273 15.469 1 98.62 70 VAL B C 1
ATOM 1490 O O . VAL B 1 70 ? -4.508 12.219 15.383 1 98.62 70 VAL B O 1
ATOM 1493 N N . PRO B 1 71 ? -2.707 12.68 16.594 1 98.38 71 PRO B N 1
ATOM 1494 C CA . PRO B 1 71 ? -3.502 13.062 17.766 1 98.38 71 PRO B CA 1
ATOM 1495 C C . PRO B 1 71 ? -4.227 14.391 17.578 1 98.38 71 PRO B C 1
ATOM 1497 O O . PRO B 1 71 ? -5.25 14.641 18.219 1 98.38 71 PRO B O 1
ATOM 1500 N N . ASP B 1 72 ? -3.758 15.273 16.75 1 98.25 72 ASP B N 1
ATOM 1501 C CA . ASP B 1 72 ? -4.285 16.609 16.469 1 98.25 72 ASP B CA 1
ATOM 1502 C C . ASP B 1 72 ? -4.051 16.984 15.008 1 98.25 72 ASP B C 1
ATOM 1504 O O . ASP B 1 72 ? -2.969 17.453 14.648 1 98.25 72 ASP B O 1
ATOM 1508 N N . ILE B 1 73 ? -5.098 16.891 14.211 1 98.31 73 ILE B N 1
ATOM 1509 C CA . ILE B 1 73 ? -4.938 17.062 12.773 1 98.31 73 ILE B CA 1
ATOM 1510 C C . ILE B 1 73 ? -4.66 18.531 12.461 1 98.31 73 ILE B C 1
ATOM 1512 O O . ILE B 1 73 ? -3.92 18.844 11.523 1 98.31 73 ILE B O 1
ATOM 1516 N N . ASP B 1 74 ? -5.176 19.469 13.219 1 98.12 74 ASP B N 1
ATOM 1517 C CA . ASP B 1 74 ? -4.906 20.875 12.984 1 98.12 74 ASP B CA 1
ATOM 1518 C C . ASP B 1 74 ? -3.432 21.203 13.219 1 98.12 74 ASP B C 1
ATOM 1520 O O . ASP B 1 74 ? -2.828 21.953 12.445 1 98.12 74 ASP B O 1
ATOM 1524 N N . ALA B 1 75 ? -2.885 20.656 14.234 1 98.31 75 ALA B N 1
ATOM 1525 C CA . ALA B 1 75 ? -1.462 20.844 14.5 1 98.31 75 ALA B CA 1
ATOM 1526 C C . ALA B 1 75 ? -0.608 20.266 13.375 1 98.31 75 ALA B C 1
ATOM 1528 O O . ALA B 1 75 ? 0.367 20.875 12.945 1 98.31 75 ALA B O 1
ATOM 1529 N N . ALA B 1 76 ? -0.96 19.078 12.945 1 98.38 76 ALA B N 1
ATOM 1530 C CA . ALA B 1 76 ? -0.23 18.422 11.852 1 98.38 76 ALA B CA 1
ATOM 1531 C C . ALA B 1 76 ? -0.256 19.281 10.594 1 98.38 76 ALA B C 1
ATOM 1533 O O . ALA B 1 76 ? 0.771 19.469 9.938 1 98.38 76 ALA B O 1
ATOM 1534 N N . ILE B 1 77 ? -1.39 19.828 10.289 1 97.56 77 ILE B N 1
ATOM 1535 C CA . ILE B 1 77 ? -1.562 20.625 9.078 1 97.56 77 ILE B CA 1
ATOM 1536 C C . ILE B 1 77 ? -0.732 21.906 9.18 1 97.56 77 ILE B C 1
ATOM 1538 O O . ILE B 1 77 ? -0.107 22.328 8.203 1 97.56 77 ILE B O 1
ATOM 1542 N N . MET B 1 78 ? -0.793 22.453 10.32 1 96.62 78 MET B N 1
ATOM 1543 C CA . MET B 1 78 ? 0.007 23.656 10.531 1 96.62 78 MET B CA 1
ATOM 1544 C C . MET B 1 78 ? 1.484 23.375 10.273 1 96.62 78 MET B C 1
ATOM 1546 O O . MET B 1 78 ? 2.166 24.172 9.625 1 96.62 78 MET B O 1
ATOM 1550 N N . GLU B 1 79 ? 1.98 22.297 10.766 1 97.38 79 GLU B N 1
ATOM 1551 C CA . GLU B 1 79 ? 3.369 21.906 10.547 1 97.38 79 GLU B CA 1
ATOM 1552 C C . GLU B 1 79 ? 3.645 21.656 9.062 1 97.38 79 GLU B C 1
ATOM 1554 O O . GLU B 1 79 ? 4.68 22.078 8.539 1 97.38 79 GLU B O 1
ATOM 1559 N N . LEU B 1 80 ? 2.74 21 8.43 1 97.88 80 LEU B N 1
ATOM 1560 C CA . LEU B 1 80 ? 2.904 20.688 7.016 1 97.88 80 LEU B CA 1
ATOM 1561 C C . LEU B 1 80 ? 2.861 21.953 6.16 1 97.88 80 LEU B C 1
ATOM 1563 O O . LEU B 1 80 ? 3.664 22.109 5.238 1 97.88 80 LEU B O 1
ATOM 1567 N N . GLU B 1 81 ? 1.939 22.812 6.473 1 95.62 81 GLU B N 1
ATOM 1568 C CA . GLU B 1 81 ? 1.851 24.062 5.734 1 95.62 81 GLU B CA 1
ATOM 1569 C C . GLU B 1 81 ? 3.117 24.906 5.91 1 95.62 81 GLU B C 1
ATOM 1571 O O . GLU B 1 81 ? 3.584 25.531 4.961 1 95.62 81 GLU B O 1
ATOM 1576 N N . ALA B 1 82 ? 3.641 24.922 7.09 1 95.75 82 ALA B N 1
ATOM 1577 C CA . ALA B 1 82 ? 4.891 25.625 7.355 1 95.75 82 ALA B CA 1
ATOM 1578 C C . ALA B 1 82 ? 6.035 25.062 6.523 1 95.75 82 ALA B C 1
ATOM 1580 O O . ALA B 1 82 ? 6.977 25.781 6.184 1 95.75 82 ALA B O 1
ATOM 1581 N N . ALA B 1 83 ? 5.891 23.797 6.188 1 95.62 83 ALA B N 1
ATOM 1582 C CA . ALA B 1 83 ? 6.902 23.125 5.379 1 95.62 83 ALA B CA 1
ATOM 1583 C C . ALA B 1 83 ? 6.578 23.25 3.893 1 95.62 83 ALA B C 1
ATOM 1585 O O . ALA B 1 83 ? 7.27 22.656 3.055 1 95.62 83 ALA B O 1
ATOM 1586 N N . GLY B 1 84 ? 5.527 23.875 3.555 1 95.19 84 GLY B N 1
ATOM 1587 C CA . GLY B 1 84 ? 5.18 24.141 2.166 1 95.19 84 GLY B CA 1
ATOM 1588 C C . GLY B 1 84 ? 4.277 23.078 1.569 1 95.19 84 GLY B C 1
ATOM 1589 O O . GLY B 1 84 ? 4.121 23 0.349 1 95.19 84 GLY B O 1
ATOM 1590 N N . VAL B 1 85 ? 3.742 22.25 2.377 1 96.06 85 VAL B N 1
ATOM 1591 C CA . VAL B 1 85 ? 2.855 21.188 1.916 1 96.06 85 VAL B CA 1
ATOM 1592 C C . VAL B 1 85 ? 1.4 21.609 2.076 1 96.06 85 VAL B C 1
ATOM 1594 O O . VAL B 1 85 ? 0.972 21.984 3.176 1 96.06 85 VAL B O 1
ATOM 1597 N N . LYS B 1 86 ? 0.654 21.578 1.013 1 95 86 LYS B N 1
ATOM 1598 C CA . LYS B 1 86 ? -0.764 21.922 1.062 1 95 86 LYS B CA 1
ATOM 1599 C C . LYS B 1 86 ? -1.636 20.672 0.954 1 95 86 LYS B C 1
ATOM 1601 O O . LYS B 1 86 ? -1.265 19.703 0.287 1 95 86 LYS B O 1
ATOM 1606 N N . LEU B 1 87 ? -2.805 20.766 1.54 1 97.94 87 LEU B N 1
ATOM 1607 C CA . LEU B 1 87 ? -3.732 19.641 1.455 1 97.94 87 LEU B CA 1
ATOM 1608 C C . LEU B 1 87 ? -4.438 19.625 0.103 1 97.94 87 LEU B C 1
ATOM 1610 O O . LEU B 1 87 ? -4.691 20.672 -0.487 1 97.94 87 LEU B O 1
ATOM 1614 N N . LEU B 1 88 ? -4.773 18.484 -0.269 1 97.88 88 LEU B N 1
ATOM 1615 C CA . LEU B 1 88 ? -5.566 18.266 -1.477 1 97.88 88 LEU B CA 1
ATOM 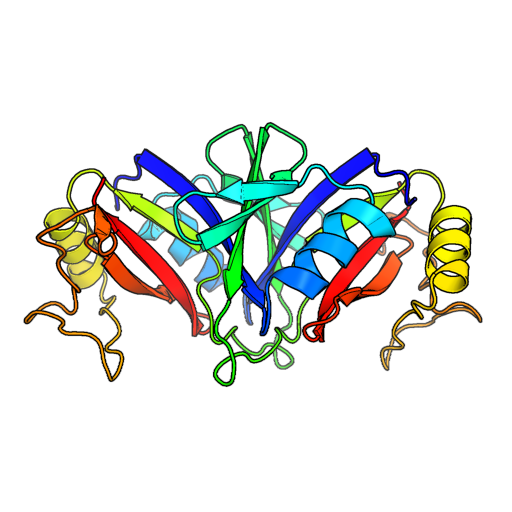1616 C C . LEU B 1 88 ? -7.031 18.609 -1.235 1 97.88 88 LEU B C 1
ATOM 1618 O O . LEU B 1 88 ? -7.512 18.547 -0.104 1 97.88 88 LEU B O 1
ATOM 1622 N N . ARG B 1 89 ? -7.613 18.922 -2.389 1 96.81 89 ARG B N 1
ATOM 1623 C CA . ARG B 1 89 ? -9.055 19.125 -2.41 1 96.81 89 ARG B CA 1
ATOM 1624 C C . ARG B 1 89 ? -9.734 18.125 -3.34 1 96.81 89 ARG B C 1
ATOM 1626 O O . ARG B 1 89 ? -9.281 17.906 -4.465 1 96.81 89 ARG B O 1
ATOM 1633 N N . TYR B 1 90 ? -10.648 17.438 -2.816 1 93.44 90 TYR B N 1
ATOM 1634 C CA . TYR B 1 90 ? -11.398 16.453 -3.605 1 93.44 90 TYR B CA 1
ATOM 1635 C C . TYR B 1 90 ? -12.828 16.922 -3.828 1 93.44 90 TYR B C 1
ATOM 1637 O O . TYR B 1 90 ? -13.523 17.297 -2.879 1 93.44 90 TYR B O 1
ATOM 1645 N N . PRO B 1 91 ? -13.195 16.766 -5.105 1 87.69 91 PRO B N 1
ATOM 1646 C CA . PRO B 1 91 ? -14.617 17.047 -5.344 1 87.69 91 PRO B CA 1
ATOM 1647 C C . PRO B 1 91 ? -15.539 16.094 -4.605 1 87.69 91 PRO B C 1
ATOM 1649 O O . PRO B 1 91 ? -15.219 14.906 -4.457 1 87.69 91 PRO B O 1
ATOM 1652 N N . GLY B 1 92 ? -16.5 16.531 -3.908 1 85.25 92 GLY B N 1
ATOM 1653 C CA . GLY B 1 92 ? -17.469 15.672 -3.244 1 85.25 92 GLY B CA 1
ATOM 1654 C C . GLY B 1 92 ? -17.312 15.648 -1.735 1 85.25 92 GLY B C 1
ATOM 1655 O O . GLY B 1 92 ? -18.156 15.102 -1.024 1 85.25 92 GLY B O 1
ATOM 1656 N N . PHE B 1 93 ? -16.156 15.977 -1.353 1 88.62 93 PHE B N 1
ATOM 1657 C CA . PHE B 1 93 ? -15.945 16.109 0.086 1 88.62 93 PHE B CA 1
ATOM 1658 C C . PHE B 1 93 ? -16.219 17.531 0.552 1 88.62 93 PHE B C 1
ATOM 1660 O O . PHE B 1 93 ? -15.875 18.484 -0.136 1 88.62 93 PHE B O 1
ATOM 1667 N N . ASP B 1 94 ? -16.906 17.609 1.668 1 91.94 94 ASP B N 1
ATOM 1668 C CA . ASP B 1 94 ? -17 18.906 2.342 1 91.94 94 ASP B CA 1
ATOM 1669 C C . ASP B 1 94 ? -15.75 19.172 3.174 1 91.94 94 ASP B C 1
ATOM 1671 O O . ASP B 1 94 ? -15.625 18.688 4.297 1 91.94 94 ASP B O 1
ATOM 1675 N N . GLN B 1 95 ? -14.867 19.938 2.609 1 96.69 95 GLN B N 1
ATOM 1676 C CA . GLN B 1 95 ? -13.586 20.219 3.252 1 96.69 95 GLN B CA 1
ATOM 1677 C C . GLN B 1 95 ? -13.508 21.672 3.707 1 96.69 95 GLN B C 1
ATOM 1679 O O . GLN B 1 95 ? -13.945 22.578 2.994 1 96.69 95 GLN B O 1
ATOM 1684 N N . ASP B 1 96 ? -12.984 21.922 4.871 1 96.06 96 ASP B N 1
ATOM 1685 C CA . ASP B 1 96 ? -12.93 23.266 5.453 1 96.06 96 ASP B CA 1
ATOM 1686 C C . ASP B 1 96 ? -11.852 24.109 4.781 1 96.06 96 ASP B C 1
ATOM 1688 O O . ASP B 1 96 ? -11.305 23.719 3.748 1 96.06 96 ASP B O 1
ATOM 1692 N N . GLU B 1 97 ? -11.516 25.234 5.293 1 94.5 97 GLU B N 1
ATOM 1693 C CA . GLU B 1 97 ? -10.633 26.203 4.664 1 94.5 97 GLU B CA 1
ATOM 1694 C C . GLU B 1 97 ? -9.211 25.656 4.527 1 94.5 97 GLU B C 1
ATOM 1696 O O . GLU B 1 97 ? -8.453 26.094 3.666 1 94.5 97 GLU B O 1
ATOM 1701 N N . HIS B 1 98 ? -8.859 24.594 5.371 1 94.69 98 HIS B N 1
ATOM 1702 C CA . HIS B 1 98 ? -7.523 24.016 5.328 1 94.69 98 HIS B CA 1
ATOM 1703 C C . HIS B 1 98 ? -7.512 22.719 4.535 1 94.69 98 HIS B C 1
ATOM 1705 O O . HIS B 1 98 ? -6.461 22.078 4.375 1 94.69 98 HIS B O 1
ATOM 1711 N N . GLY B 1 99 ? -8.68 22.297 4.07 1 96.5 99 GLY B N 1
ATOM 1712 C CA . GLY B 1 99 ? -8.773 21.109 3.234 1 96.5 99 GLY B CA 1
ATOM 1713 C C . GLY B 1 99 ? -9.117 19.859 4.012 1 96.5 99 GLY B C 1
ATOM 1714 O O . GLY B 1 99 ? -9.023 18.75 3.484 1 96.5 99 GLY B O 1
ATOM 1715 N N . VAL B 1 100 ? -9.523 20.016 5.258 1 97.56 100 VAL B N 1
ATOM 1716 C CA . VAL B 1 100 ? -9.859 18.875 6.102 1 97.56 100 VAL B CA 1
ATOM 1717 C C . VAL B 1 100 ? -11.336 18.531 5.953 1 97.56 100 VAL B C 1
ATOM 1719 O O . VAL B 1 100 ? -12.195 19.422 6.004 1 97.56 100 VAL B O 1
ATOM 1722 N N . ALA B 1 101 ? -11.609 17.312 5.625 1 96.62 101 ALA B N 1
ATOM 1723 C CA . ALA B 1 101 ? -12.977 16.812 5.762 1 96.62 101 ALA B CA 1
ATOM 1724 C C . ALA B 1 101 ? -13.273 16.406 7.203 1 96.62 101 ALA B C 1
ATOM 1726 O O . ALA B 1 101 ? -12.797 15.375 7.68 1 96.62 101 ALA B O 1
ATOM 1727 N N . ARG B 1 102 ? -14.102 17.172 7.844 1 95.94 102 ARG B N 1
ATOM 1728 C CA . ARG B 1 102 ? -14.312 16.969 9.273 1 95.94 102 ARG B CA 1
ATOM 1729 C C . ARG B 1 102 ? -15.547 16.109 9.531 1 95.94 102 ARG B C 1
ATOM 1731 O O . ARG B 1 102 ? -16.562 16.266 8.859 1 95.94 102 ARG B O 1
ATOM 1738 N N . SER B 1 103 ? -15.32 15.203 10.328 1 91.56 103 SER B N 1
ATOM 1739 C CA . SER B 1 103 ? -16.422 14.32 10.695 1 91.56 103 SER B CA 1
ATOM 1740 C C . SER B 1 103 ? -17.031 14.719 12.039 1 91.56 103 SER B C 1
ATOM 1742 O O . SER B 1 103 ? -16.297 15.055 12.977 1 91.56 103 SER B O 1
ATOM 1744 N N . THR B 1 104 ? -18.359 14.805 12.094 1 86.25 104 THR B N 1
ATOM 1745 C CA . THR B 1 104 ? -19.047 15.062 13.359 1 86.25 104 THR B CA 1
ATOM 1746 C C . THR B 1 104 ? -19.594 13.766 13.945 1 86.25 104 THR B C 1
ATOM 1748 O O . THR B 1 104 ? -20.062 13.742 15.078 1 86.25 104 THR B O 1
ATOM 1751 N N . ASP B 1 105 ? -19.484 12.688 13.156 1 83.94 105 ASP B N 1
ATOM 1752 C CA . ASP B 1 105 ? -19.984 11.367 13.531 1 83.94 105 ASP B CA 1
ATOM 1753 C C . ASP B 1 105 ? -19 10.273 13.078 1 83.94 105 ASP B C 1
ATOM 1755 O O . ASP B 1 105 ? -18.859 10.023 11.883 1 83.94 105 ASP B O 1
ATOM 1759 N N . PRO B 1 106 ? -18.375 9.703 14.016 1 73.62 106 PRO B N 1
ATOM 1760 C CA . PRO B 1 106 ? -17.422 8.664 13.648 1 73.62 106 PRO B CA 1
ATOM 1761 C C . PRO B 1 106 ? -18.016 7.594 12.734 1 73.62 106 PRO B C 1
ATOM 1763 O O . PRO B 1 106 ? -17.297 6.973 11.953 1 73.62 106 PRO B O 1
ATOM 1766 N N . ALA B 1 107 ? -19.375 7.395 12.836 1 77.81 107 ALA B N 1
ATOM 1767 C CA . ALA B 1 107 ? -20.047 6.387 12.016 1 77.81 107 ALA B CA 1
ATOM 1768 C C . ALA B 1 107 ? -20.016 6.781 10.539 1 77.81 107 ALA B C 1
ATOM 1770 O O . ALA B 1 107 ? -20.188 5.938 9.664 1 77.81 107 ALA B O 1
ATOM 1771 N N . GLN B 1 108 ? -19.797 8.008 10.312 1 79.06 108 GLN B N 1
ATOM 1772 C CA . GLN B 1 108 ? -19.797 8.492 8.938 1 79.06 108 GLN B CA 1
ATOM 1773 C C . GLN B 1 108 ? -18.359 8.617 8.398 1 79.06 108 GLN B C 1
ATOM 1775 O O . GLN B 1 108 ? -18.172 8.984 7.238 1 79.06 108 GLN B O 1
ATOM 1780 N N . GLY B 1 109 ? -17.375 8.312 9.133 1 86.31 109 GLY B N 1
ATOM 1781 C CA . GLY B 1 109 ? -15.984 8.383 8.719 1 86.31 109 GLY B CA 1
ATOM 1782 C C . GLY B 1 109 ? -15.141 9.289 9.594 1 86.31 109 GLY B C 1
ATOM 1783 O O . GLY B 1 109 ? -15.68 10.062 10.398 1 86.31 109 GLY B O 1
ATOM 1784 N N . PRO B 1 110 ? -13.938 9.266 9.469 1 92.88 110 PRO B N 1
ATOM 1785 C CA . PRO B 1 110 ? -13.039 10.055 10.312 1 92.88 110 PRO B CA 1
ATOM 1786 C C . PRO B 1 110 ? -12.852 11.484 9.805 1 92.88 110 PRO B C 1
ATOM 1788 O O . PRO B 1 110 ? -13.195 11.781 8.656 1 92.88 110 PRO B O 1
ATOM 1791 N N . THR B 1 111 ? -12.5 12.43 10.711 1 96.56 111 THR B N 1
ATOM 1792 C CA . THR B 1 111 ? -11.867 13.664 10.258 1 96.56 111 THR B CA 1
ATOM 1793 C C . THR B 1 111 ? -10.555 13.375 9.539 1 96.56 111 THR B C 1
ATOM 1795 O O . THR B 1 111 ? -9.672 12.719 10.094 1 96.56 111 THR B O 1
ATOM 1798 N N . ILE B 1 112 ? -10.453 13.828 8.281 1 97.31 112 ILE B N 1
ATOM 1799 C CA . ILE B 1 112 ? -9.359 13.344 7.445 1 97.31 112 ILE B CA 1
ATOM 1800 C C . ILE B 1 112 ? -8.938 14.43 6.461 1 97.31 112 ILE B C 1
ATOM 1802 O O . ILE B 1 112 ? -9.75 15.258 6.059 1 97.31 112 ILE B O 1
ATOM 1806 N N . GLY B 1 113 ? -7.668 14.539 6.172 1 98.06 113 GLY B N 1
ATOM 1807 C CA . GLY B 1 113 ? -7.07 15.328 5.105 1 98.06 113 GLY B CA 1
ATOM 1808 C C . GLY B 1 113 ? -6.055 14.555 4.289 1 98.06 113 GLY B C 1
ATOM 1809 O O . GLY B 1 113 ? -5.602 13.484 4.699 1 98.06 113 GLY B O 1
ATOM 1810 N N . TRP B 1 114 ? -5.73 15.125 3.115 1 98.5 114 TRP B N 1
ATOM 1811 C CA . TRP B 1 114 ? -4.82 14.43 2.213 1 98.5 114 TRP B CA 1
ATOM 1812 C C . TRP B 1 114 ? -3.738 15.375 1.697 1 98.5 114 TRP B C 1
ATOM 1814 O O . TRP B 1 114 ? -4.008 16.547 1.428 1 98.5 114 TRP B O 1
ATOM 1824 N N . ILE B 1 115 ? -2.604 14.82 1.521 1 98.69 115 ILE B N 1
ATOM 1825 C CA . ILE B 1 115 ? -1.483 15.5 0.885 1 98.69 115 ILE B CA 1
ATOM 1826 C C . ILE B 1 115 ? -0.833 14.578 -0.144 1 98.69 115 ILE B C 1
ATOM 1828 O O . ILE B 1 115 ? -1.208 13.414 -0.263 1 98.69 115 ILE B O 1
ATOM 1832 N N . THR B 1 116 ? 0.104 15.156 -0.872 1 98.56 116 THR B N 1
ATOM 1833 C CA . THR B 1 116 ? 0.912 14.336 -1.768 1 98.56 116 THR B CA 1
ATOM 1834 C C . THR B 1 116 ? 2.373 14.336 -1.326 1 98.56 116 THR B C 1
ATOM 1836 O O . THR B 1 116 ? 2.889 15.352 -0.854 1 98.56 116 THR B O 1
ATOM 1839 N N . ASP B 1 117 ? 2.984 13.195 -1.502 1 98.56 117 ASP B N 1
ATOM 1840 C CA . ASP B 1 117 ? 4.441 13.188 -1.39 1 98.56 117 ASP B CA 1
ATOM 1841 C C . ASP B 1 117 ? 5.09 13.812 -2.623 1 98.56 117 ASP B C 1
ATOM 1843 O O . ASP B 1 117 ? 4.402 14.188 -3.57 1 98.56 117 ASP B O 1
ATOM 1847 N N . PRO B 1 118 ? 6.395 13.977 -2.646 1 98.38 118 PRO B N 1
ATOM 1848 C CA . PRO B 1 118 ? 7.059 14.641 -3.77 1 98.38 118 PRO B CA 1
ATOM 1849 C C . PRO B 1 118 ? 6.844 13.922 -5.098 1 98.38 118 PRO B C 1
ATOM 1851 O O . PRO B 1 118 ? 6.984 14.531 -6.164 1 98.38 118 PRO B O 1
ATOM 1854 N N . ALA B 1 119 ? 6.527 12.633 -5.102 1 98.75 119 ALA B N 1
ATOM 1855 C CA . ALA B 1 119 ? 6.34 11.836 -6.309 1 98.75 119 ALA B CA 1
ATOM 1856 C C . ALA B 1 119 ? 4.879 11.844 -6.75 1 98.75 119 ALA B C 1
ATOM 1858 O O . ALA B 1 119 ? 4.523 11.203 -7.746 1 98.75 119 ALA B O 1
ATOM 1859 N N . GLY B 1 120 ? 4.016 12.453 -5.973 1 98.56 120 GLY B N 1
ATOM 1860 C CA . GLY B 1 120 ? 2.615 12.562 -6.344 1 98.56 120 GLY B CA 1
ATOM 1861 C C . GLY B 1 120 ? 1.734 11.531 -5.676 1 98.56 120 GLY B C 1
ATOM 1862 O O . GLY B 1 120 ? 0.517 11.523 -5.867 1 98.56 120 GLY B O 1
ATOM 1863 N N . ASN B 1 121 ? 2.26 10.625 -4.898 1 98.81 121 ASN B N 1
ATOM 1864 C CA . ASN B 1 121 ? 1.45 9.656 -4.164 1 98.81 121 ASN B CA 1
ATOM 1865 C C . ASN B 1 121 ? 0.64 10.328 -3.059 1 98.81 121 ASN B C 1
ATOM 1867 O O . ASN B 1 121 ? 1.13 11.234 -2.389 1 98.81 121 ASN B O 1
ATOM 1871 N N . VAL B 1 122 ? -0.516 9.805 -2.811 1 98.75 122 VAL B N 1
ATOM 1872 C CA . VAL B 1 122 ? -1.422 10.414 -1.838 1 98.75 122 VAL B CA 1
ATOM 1873 C C . VAL B 1 122 ? -1.163 9.82 -0.454 1 98.75 122 VAL B C 1
ATOM 1875 O O . VAL B 1 122 ? -1.028 8.602 -0.307 1 98.75 122 VAL B O 1
ATOM 1878 N N . VAL B 1 123 ? -1.062 10.664 0.551 1 98.88 123 VAL B N 1
ATOM 1879 C CA . VAL B 1 123 ? -0.938 10.32 1.963 1 98.88 123 VAL B CA 1
ATOM 1880 C C . VAL B 1 123 ? -2.092 10.938 2.75 1 98.88 123 VAL B C 1
ATOM 1882 O O . VAL B 1 123 ? -2.451 12.094 2.529 1 98.88 123 VAL B O 1
ATOM 1885 N N . ALA B 1 124 ? -2.596 10.195 3.67 1 98.69 124 ALA B N 1
ATOM 1886 C CA . ALA B 1 124 ? -3.721 10.711 4.449 1 98.69 124 ALA B CA 1
ATOM 1887 C C . ALA B 1 124 ? -3.297 11.039 5.879 1 98.69 124 ALA B C 1
ATOM 1889 O O . ALA B 1 124 ? -2.471 10.328 6.461 1 98.69 124 ALA B O 1
ATOM 1890 N N . LEU B 1 125 ? -3.816 12.109 6.379 1 98.69 125 LEU B N 1
ATOM 1891 C CA . LEU B 1 125 ? -3.818 12.422 7.801 1 98.69 125 LEU B CA 1
ATOM 1892 C C . LEU B 1 125 ? -5.18 12.125 8.422 1 98.69 125 LEU B C 1
ATOM 1894 O O . LEU B 1 125 ? -6.203 12.641 7.957 1 98.69 125 LEU B O 1
ATOM 1898 N N . ILE B 1 126 ? -5.176 11.328 9.406 1 97.75 126 ILE B N 1
ATOM 1899 C CA . ILE B 1 126 ? -6.426 10.93 10.055 1 97.75 126 ILE B CA 1
ATOM 1900 C C . ILE B 1 126 ? -6.398 11.328 1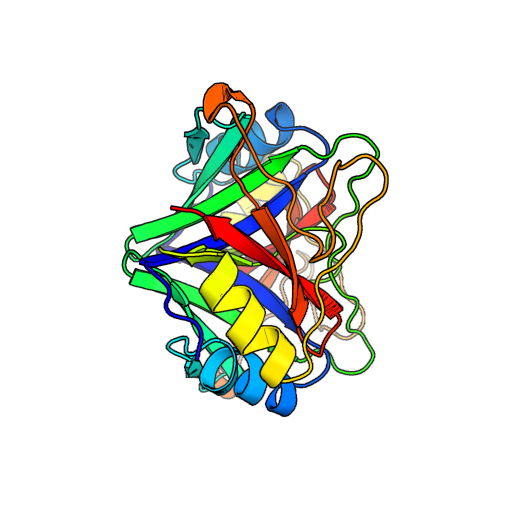1.523 1 97.75 126 ILE B C 1
ATOM 1902 O O . ILE B 1 126 ? -5.473 10.969 12.258 1 97.75 126 ILE B O 1
ATOM 1906 N N . GLN B 1 127 ? -7.484 12.047 11.906 1 97.75 127 GLN B N 1
ATOM 1907 C CA . GLN B 1 127 ? -7.602 12.406 13.32 1 97.75 127 GLN B CA 1
ATOM 1908 C C . GLN B 1 127 ? -7.863 11.172 14.18 1 97.75 127 GLN B C 1
ATOM 1910 O O . GLN B 1 127 ? -8.719 10.344 13.844 1 97.75 127 GLN B O 1
ATOM 1915 N N . ASP B 1 128 ? -7.094 11.047 15.25 1 94.62 128 ASP B N 1
ATOM 1916 C CA . ASP B 1 128 ? -7.316 9.945 16.188 1 94.62 128 ASP B CA 1
ATOM 1917 C C . ASP B 1 128 ? -8.695 10.047 16.828 1 94.62 128 ASP B C 1
ATOM 1919 O O . ASP B 1 128 ? -9.148 11.141 17.172 1 94.62 128 ASP B O 1
#

Secondary structure (DSSP, 8-state):
----SEEEEEEEES-HHHHHIIIIIIS---EEE-TTSSEEEEPTTS-EEEEEE-GGG----SSEEEEEEES-HHHHHHHHHHTT------TTS-B-TTS-B--S-GGG---EEEEE-TTS-EEEEEE-/----SEEEEEEEES-HHHHHIIIIIIS---EEE-TTSSEEEEPTTS-EEEEEE-GGG----SSEEEEEEES-HHHHHHHHHHTT------TTS-B-TTS-B--S-GGG---EEEEE-TTS-EEEEEE-

Foldseek 3Di:
DDDDDDDAAEDEFQDAVLQCCCVCPQVNFDWDADPVAWIWTADPPGGTYTYHHPHPVDDADPDAPEEDEDQDVVVSLVSCVVVVWAWDADPPADADPRAWRPDPDVVVPFTKIWTARPRGYIYMYTHD/DDDDDDDAAEDEFQDAVLQCCCVCPQVVFDWDADPVAWIWTADPPGGTYTYHHDHPPDDADPDAPEEDEDQDVVVSLVSCVVVVWAWDADPPADADPRAWRPDPDVVVPFTKIWTAGPRGYIYMYTHD

Organism: NCBI:txid88382

Solvent-accessible surface area (backbone atoms only — not comparable to full-atom values): 13475 Å² total; per-residue (Å²): 101,37,66,67,78,38,37,39,40,31,45,68,28,39,50,59,65,63,41,49,48,42,46,34,62,52,44,50,44,61,62,43,76,43,97,87,67,31,36,34,38,60,28,46,62,60,18,45,35,39,38,36,59,47,44,88,76,45,64,52,42,89,44,49,47,36,37,35,30,16,83,48,51,68,61,39,48,52,51,36,43,76,71,70,47,63,52,44,81,57,90,90,58,73,48,50,98,74,27,37,29,71,48,95,41,72,92,79,38,64,32,34,33,35,34,60,49,90,54,50,34,28,33,34,43,29,44,104,102,37,68,68,77,38,37,39,40,32,44,67,28,39,50,61,66,63,42,48,47,41,46,33,62,51,44,50,43,60,61,44,78,44,98,86,66,31,36,34,38,60,30,46,61,60,17,45,36,38,37,36,59,47,44,87,75,45,66,51,42,90,43,48,47,37,37,35,30,16,84,47,52,69,60,40,47,52,51,36,43,75,71,71,46,64,52,45,82,58,90,90,57,72,49,51,97,75,26,38,29,72,47,94,41,75,92,79,37,64,32,34,33,35,33,60,50,87,54,50,32,28,33,33,42,30,43,104

InterPro domains:
  IPR004360 Glyoxalase/fosfomycin resistance/dioxygenase domain [PF00903] (12-124)
  IPR029068 Glyoxalase/Bleomycin resistance protein/Dihydroxybiphenyl dioxygenase [G3DSA:3.10.180.10] (2-128)
  IPR029068 Glyoxalase/Bleomycin resistance protein/Dihydroxybiphenyl dioxygenase [SSF54593] (10-128)
  IPR037523 Vicinal oxygen chelate (VOC), core domain [PS51819] (4-128)